Protein AF-A0AAU5LR55-F1 (afdb_monomer_lite)

Foldseek 3Di:
DDDPDPQLLVVLLCVLLVHPPPDDPDQAFADLLLSLLLSLLLVLDDPVCNVVSSVLSNLLRVFDGCPQLVQLVQQCLQAVVLLVLCVVLVLLVLSVLRLPAQRRRFLVSSQRRGCQHPNNVVVVVVSVVSLCVVLCVVPDDDDQAFPLLVLLVVLLVCVCVQSPQVSVVVSVVSVVVVQDDPDDDPPDDSRDDDDPGPDDPPVSNSSSLCSRLSVQLSVQLCVQCVVVVHNRRDRADPPHCCSVVSNVSSNVSSCVSCVVVSNVSSVLVSVSSSCSSHVHHDDRPDPVSDPPDDDD

Structure (mmCIF, N/CA/C/O backbone):
data_AF-A0AAU5LR55-F1
#
_entry.id   AF-A0AAU5LR55-F1
#
loop_
_atom_site.group_PDB
_atom_site.id
_atom_site.type_symbol
_atom_site.label_atom_id
_atom_site.label_alt_id
_atom_site.label_comp_id
_atom_site.label_asym_id
_atom_site.label_entity_id
_atom_site.label_seq_id
_atom_site.pdbx_PDB_ins_code
_atom_site.Cartn_x
_atom_site.Cartn_y
_atom_site.Cartn_z
_atom_site.occupancy
_atom_site.B_iso_or_equiv
_atom_site.auth_seq_id
_atom_site.auth_comp_id
_atom_site.auth_asym_id
_atom_site.auth_atom_id
_atom_site.pdbx_PDB_model_num
ATOM 1 N N . MET A 1 1 ? -3.364 -37.332 15.380 1.00 38.44 1 MET A N 1
ATOM 2 C CA . MET A 1 1 ? -3.988 -35.995 15.277 1.00 38.44 1 MET A CA 1
ATOM 3 C C . MET A 1 1 ? -2.884 -34.959 15.369 1.00 38.44 1 MET A C 1
ATOM 5 O O . MET A 1 1 ? -2.344 -34.755 16.450 1.00 38.44 1 MET A O 1
ATOM 9 N N . GLY A 1 2 ? -2.452 -34.403 14.235 1.00 38.00 2 GLY A N 1
ATOM 10 C CA . GLY A 1 2 ? -1.450 -33.338 14.242 1.00 38.00 2 GLY A CA 1
ATOM 11 C C . GLY A 1 2 ? -2.055 -32.105 14.899 1.00 38.00 2 GLY A C 1
ATOM 12 O O . GLY A 1 2 ? -3.111 -31.652 14.467 1.00 38.00 2 GLY A O 1
ATOM 13 N N . ARG A 1 3 ? -1.431 -31.586 15.962 1.00 42.97 3 ARG A N 1
ATOM 14 C CA . ARG A 1 3 ? -1.747 -30.242 16.456 1.00 42.97 3 ARG A CA 1
ATOM 15 C C . ARG A 1 3 ? -1.574 -29.301 15.266 1.00 42.97 3 ARG A C 1
ATOM 17 O O . ARG A 1 3 ? -0.448 -29.166 14.789 1.00 42.97 3 ARG A O 1
ATOM 24 N N . SER A 1 4 ? -2.661 -28.708 14.773 1.00 53.72 4 SER A N 1
ATOM 25 C CA . SER A 1 4 ? -2.574 -27.556 13.877 1.00 53.72 4 SER A CA 1
ATOM 26 C C . SER A 1 4 ? -1.692 -26.539 14.591 1.00 53.72 4 SER A C 1
ATOM 28 O O . SER A 1 4 ? -2.084 -26.023 15.638 1.00 53.72 4 SER A O 1
ATOM 30 N N . ARG A 1 5 ? -0.452 -26.356 14.126 1.00 72.94 5 ARG A N 1
ATOM 31 C CA . ARG A 1 5 ? 0.434 -25.354 14.716 1.00 72.94 5 ARG A CA 1
ATOM 32 C C . ARG A 1 5 ? -0.217 -24.003 14.441 1.00 72.94 5 ARG A C 1
ATOM 34 O O . ARG A 1 5 ? -0.536 -23.709 13.293 1.00 72.94 5 ARG A O 1
ATOM 41 N N . LEU A 1 6 ? -0.477 -23.241 15.499 1.00 80.69 6 LEU A N 1
ATOM 42 C CA . LEU A 1 6 ? -0.940 -21.863 15.378 1.00 80.69 6 LEU A CA 1
ATOM 43 C C . LEU A 1 6 ? 0.082 -21.071 14.562 1.00 80.69 6 LEU A C 1
ATOM 45 O O . LEU A 1 6 ? 1.283 -21.342 14.633 1.00 80.69 6 LEU A O 1
ATOM 49 N N . HIS A 1 7 ? -0.403 -20.114 13.778 1.00 90.56 7 HIS A N 1
ATOM 50 C CA . HIS A 1 7 ? 0.470 -19.238 13.014 1.00 90.56 7 HIS A CA 1
ATOM 51 C C . HIS A 1 7 ? 1.409 -18.470 13.971 1.00 90.56 7 HIS A C 1
ATOM 53 O O . HIS A 1 7 ? 0.927 -18.012 15.012 1.00 90.56 7 HIS A O 1
ATOM 59 N N . PRO A 1 8 ? 2.709 -18.288 13.651 1.00 93.62 8 PRO A N 1
ATOM 60 C CA . PRO A 1 8 ? 3.671 -17.635 14.545 1.00 93.62 8 PRO A CA 1
ATOM 61 C C . PRO A 1 8 ? 3.200 -16.281 15.086 1.00 93.62 8 PRO A C 1
ATOM 63 O O . PRO A 1 8 ? 3.267 -16.045 16.288 1.00 93.62 8 PRO A O 1
ATOM 66 N N . PHE A 1 9 ? 2.652 -15.422 14.221 1.00 92.88 9 PHE A N 1
ATOM 67 C CA . PHE A 1 9 ? 2.080 -14.140 14.644 1.00 92.88 9 PHE A CA 1
ATOM 68 C C . PHE A 1 9 ? 0.951 -14.309 15.672 1.00 92.88 9 PHE A C 1
ATOM 70 O O . PHE A 1 9 ? 1.009 -13.718 16.745 1.00 92.88 9 PHE A O 1
ATOM 77 N N . SER A 1 10 ? -0.044 -15.154 15.385 1.00 90.12 10 SER A N 1
ATOM 78 C CA . SER A 1 10 ? -1.186 -15.391 16.276 1.00 90.12 10 SER A CA 1
ATOM 79 C C . SER A 1 10 ? -0.766 -15.987 17.615 1.00 90.12 10 SER A C 1
ATOM 81 O O . SER A 1 10 ? -1.379 -15.695 18.640 1.00 90.12 10 SER A O 1
ATOM 83 N N . GLN A 1 11 ? 0.290 -16.805 17.617 1.00 90.62 11 GLN A N 1
ATOM 84 C CA . GLN A 1 11 ? 0.885 -17.309 18.846 1.00 90.62 11 GLN A CA 1
ATOM 85 C C . GLN A 1 11 ? 1.458 -16.161 19.691 1.00 90.62 11 GLN A C 1
ATOM 87 O O . GLN A 1 11 ? 1.056 -16.021 20.843 1.00 90.62 11 GLN A O 1
ATOM 92 N N . VAL A 1 12 ? 2.330 -15.315 19.125 1.00 91.56 12 VAL A N 1
ATOM 93 C CA . VAL A 1 12 ? 2.909 -14.167 19.854 1.00 91.56 12 VAL A CA 1
ATOM 94 C C . VAL A 1 12 ? 1.817 -13.190 20.288 1.00 91.56 12 VAL A C 1
ATOM 96 O O . VAL A 1 12 ? 1.880 -12.642 21.383 1.00 91.56 12 VAL A O 1
ATOM 99 N N . TYR A 1 13 ? 0.778 -13.001 19.473 1.00 89.00 13 TYR A N 1
ATOM 100 C CA . TYR A 1 13 ? -0.342 -12.132 19.817 1.00 89.00 13 TYR A CA 1
ATOM 101 C C . TYR A 1 13 ? -1.129 -12.664 21.025 1.00 89.00 13 TYR A C 1
ATOM 103 O O . TYR A 1 13 ? -1.416 -11.910 21.955 1.00 89.00 13 TYR A O 1
ATOM 111 N N . ALA A 1 14 ? -1.421 -13.966 21.064 1.00 84.19 14 ALA A N 1
ATOM 112 C CA . ALA A 1 14 ? -2.064 -14.596 22.217 1.00 84.19 14 ALA A CA 1
ATOM 113 C C . ALA A 1 14 ? -1.188 -14.524 23.482 1.00 84.19 14 ALA A C 1
ATOM 115 O O . ALA A 1 14 ? -1.684 -14.184 24.557 1.00 84.19 14 ALA A O 1
ATOM 116 N N . GLU A 1 15 ? 0.117 -14.782 23.345 1.00 87.19 15 GLU A N 1
ATOM 117 C CA . GLU A 1 15 ? 1.091 -14.667 24.438 1.00 87.19 15 GLU A CA 1
ATOM 118 C C . GLU A 1 15 ? 1.159 -13.233 24.988 1.00 87.19 15 GLU A C 1
ATOM 120 O O . GLU A 1 15 ? 1.091 -13.036 26.201 1.00 87.19 15 GLU A O 1
ATOM 125 N N . ALA A 1 16 ? 1.215 -12.224 24.113 1.00 87.31 16 ALA A N 1
ATOM 126 C CA . ALA A 1 16 ? 1.258 -10.811 24.490 1.00 87.31 16 ALA A CA 1
ATOM 127 C C . ALA A 1 16 ? -0.025 -10.341 25.194 1.00 87.31 16 ALA A C 1
ATOM 129 O O . ALA A 1 16 ? 0.018 -9.467 26.059 1.00 87.31 16 ALA A O 1
ATOM 130 N N . LEU A 1 17 ? -1.168 -10.945 24.866 1.00 81.31 17 LEU A N 1
ATOM 131 C CA . LEU A 1 17 ? -2.437 -10.718 25.556 1.00 81.31 17 LEU A CA 1
ATOM 132 C C . LEU A 1 17 ? -2.530 -11.425 26.918 1.00 81.31 17 LEU A C 1
ATOM 134 O O . LEU A 1 17 ? -3.517 -11.236 27.629 1.00 81.31 17 LEU A O 1
ATOM 138 N N . ASN A 1 18 ? -1.529 -12.229 27.293 1.00 77.44 18 ASN A N 1
ATOM 139 C CA . ASN A 1 18 ? -1.532 -13.072 28.490 1.00 77.44 18 ASN A CA 1
ATOM 140 C C . ASN A 1 18 ? -2.786 -13.968 28.586 1.00 77.44 18 ASN A C 1
ATOM 142 O O . ASN A 1 18 ? -3.294 -14.246 29.675 1.00 77.44 18 ASN A O 1
ATOM 146 N N . VAL A 1 19 ? -3.303 -14.416 27.437 1.00 67.12 19 VAL A N 1
ATOM 147 C CA . VAL A 1 19 ? -4.431 -15.350 27.345 1.00 67.12 19 VAL A CA 1
ATOM 148 C C . VAL A 1 19 ? -3.949 -16.678 26.775 1.00 67.12 19 VAL A C 1
ATOM 150 O O . VAL A 1 19 ? -3.122 -16.729 25.867 1.00 67.12 19 VAL A O 1
ATOM 153 N N . GLY A 1 20 ? -4.463 -17.786 27.312 1.00 58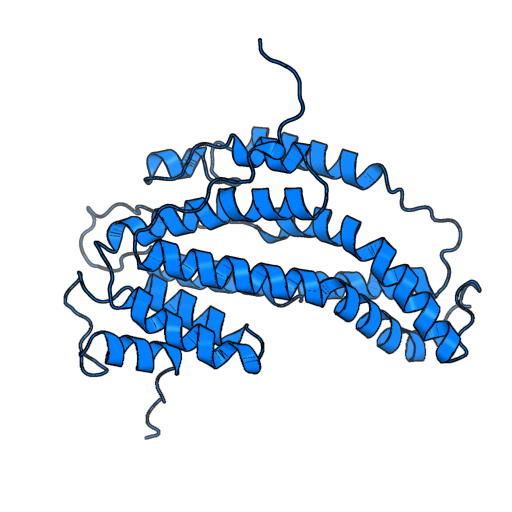.16 20 GLY A N 1
ATOM 154 C CA . GLY A 1 20 ? -4.183 -19.105 26.750 1.00 58.16 20 GLY A CA 1
ATOM 155 C C . GLY A 1 20 ? -4.678 -19.188 25.304 1.00 58.16 20 GLY A C 1
ATOM 156 O O . GLY A 1 20 ? -5.764 -18.698 24.990 1.00 58.16 20 GLY A O 1
ATOM 157 N N . ALA A 1 21 ? -3.899 -19.832 24.432 1.00 49.91 21 ALA A N 1
ATOM 158 C CA . ALA A 1 21 ? -4.289 -20.088 23.051 1.00 49.91 21 ALA A CA 1
ATOM 159 C C . ALA A 1 21 ? -5.601 -20.899 23.015 1.00 49.91 21 ALA A C 1
ATOM 161 O O . ALA A 1 21 ? -5.589 -22.112 23.226 1.00 49.91 21 ALA A O 1
ATOM 162 N N . GLY A 1 22 ? -6.739 -20.225 22.810 1.00 52.56 22 GLY A N 1
ATOM 163 C CA . GLY A 1 22 ? -8.062 -20.860 22.782 1.00 52.56 22 GLY A CA 1
ATOM 164 C C . GLY A 1 22 ? -9.197 -2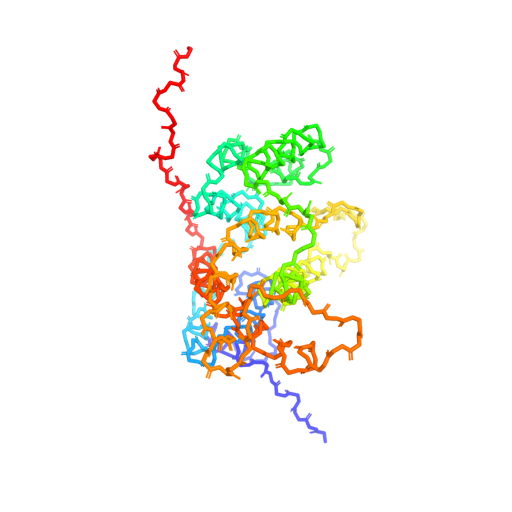0.162 23.541 1.00 52.56 22 GLY A C 1
ATOM 165 O O . GLY A 1 22 ? -10.309 -20.681 23.506 1.00 52.56 22 GLY A O 1
ATOM 166 N N . VAL A 1 23 ? -8.985 -19.014 24.200 1.00 50.81 23 VAL A N 1
ATOM 167 C CA . VAL A 1 23 ? -10.064 -18.267 24.887 1.00 50.81 23 VAL A CA 1
ATOM 168 C C . VAL A 1 23 ? -10.253 -16.894 24.230 1.00 50.81 23 VAL A C 1
ATOM 170 O O . VAL A 1 23 ? -9.523 -15.954 24.519 1.00 50.81 23 VAL A O 1
ATOM 173 N N . TYR A 1 24 ? -11.226 -16.793 23.316 1.00 55.47 24 TYR A N 1
ATOM 174 C CA . TYR A 1 24 ? -11.403 -15.656 22.389 1.00 55.47 24 TYR A CA 1
ATOM 175 C C . TYR A 1 24 ? -12.706 -14.853 22.586 1.00 55.47 24 TYR A C 1
ATOM 177 O O . TYR A 1 24 ? -13.192 -14.239 21.642 1.00 55.47 24 TYR A O 1
ATOM 185 N N . THR A 1 25 ? -13.328 -14.856 23.770 1.00 42.19 25 THR A N 1
ATOM 186 C CA . THR A 1 25 ? -14.729 -14.390 23.903 1.00 42.19 25 THR A CA 1
ATOM 187 C C . THR A 1 25 ? -14.971 -13.217 24.857 1.00 42.19 25 THR A C 1
ATOM 189 O O . THR A 1 25 ? -16.084 -13.065 25.349 1.00 42.19 25 THR A O 1
ATOM 192 N N . ALA A 1 26 ? -13.986 -12.346 25.096 1.00 43.28 26 ALA A N 1
ATOM 193 C CA . ALA A 1 26 ? -14.241 -11.043 25.722 1.00 43.28 26 ALA A CA 1
ATOM 194 C C . ALA A 1 26 ? -13.781 -9.917 24.782 1.00 43.28 26 ALA A C 1
ATOM 196 O O . ALA A 1 26 ? -12.589 -9.740 24.533 1.00 43.28 26 ALA A O 1
ATOM 197 N N . ALA A 1 27 ? -14.759 -9.206 24.224 1.00 45.62 27 ALA A N 1
ATOM 198 C CA . ALA A 1 27 ? -14.693 -8.375 23.021 1.00 45.62 27 ALA A CA 1
ATOM 199 C C . ALA A 1 27 ? -13.814 -7.100 23.083 1.00 45.62 27 ALA A C 1
ATOM 201 O O . ALA A 1 27 ? -13.817 -6.330 22.127 1.00 45.62 27 ALA A O 1
ATOM 202 N N . ASP A 1 28 ? -13.007 -6.897 24.129 1.00 53.00 28 ASP A N 1
ATOM 203 C CA . ASP A 1 28 ? -12.145 -5.710 24.266 1.00 53.00 28 ASP A CA 1
ATOM 204 C C . ASP A 1 28 ? -10.655 -5.983 23.995 1.00 53.00 28 ASP A C 1
ATOM 206 O O . ASP A 1 28 ? -9.912 -5.065 23.648 1.00 53.00 28 ASP A O 1
ATOM 210 N N . HIS A 1 29 ? -10.189 -7.235 24.103 1.00 63.38 29 HIS A N 1
ATOM 211 C CA . HIS A 1 29 ? -8.745 -7.533 24.153 1.00 63.38 29 HIS A CA 1
ATOM 212 C C . HIS A 1 29 ? -8.181 -8.256 22.928 1.00 63.38 29 HIS A C 1
ATOM 214 O O . HIS A 1 29 ? -7.020 -8.041 22.592 1.00 63.38 29 HIS A O 1
ATOM 220 N N . TYR A 1 30 ? -8.989 -8.966 22.141 1.00 77.25 30 TYR A N 1
ATOM 221 C CA . TYR A 1 30 ? -8.543 -9.588 20.887 1.00 77.25 30 TYR A CA 1
ATOM 222 C C . TYR A 1 30 ? -9.189 -8.923 19.665 1.00 77.25 30 TYR A C 1
ATOM 224 O O . TYR A 1 30 ? -10.382 -8.640 19.676 1.00 77.25 30 TYR A O 1
ATOM 232 N N . SER A 1 31 ? -8.392 -8.622 18.631 1.00 80.06 31 SER A N 1
ATOM 233 C CA . SER A 1 31 ? -8.899 -8.103 17.352 1.00 80.06 31 SER A CA 1
ATOM 234 C C . SER A 1 31 ? -8.647 -9.135 16.254 1.00 80.06 31 SER A C 1
ATOM 236 O O . SER A 1 31 ? -7.483 -9.336 15.895 1.00 80.06 31 SER A O 1
ATOM 238 N N . PRO A 1 32 ? -9.692 -9.764 15.686 1.00 79.31 32 PRO A N 1
ATOM 239 C CA . PRO A 1 32 ? -9.510 -10.693 14.575 1.00 79.31 32 PRO A CA 1
ATOM 240 C C . PRO A 1 32 ? -8.952 -9.993 13.327 1.00 79.31 32 PRO A C 1
ATOM 242 O O . PRO A 1 32 ? -8.221 -10.615 12.563 1.00 79.31 32 PRO A O 1
ATOM 245 N N . VAL A 1 33 ? -9.231 -8.693 13.156 1.00 81.56 33 VAL A N 1
ATOM 246 C CA . VAL A 1 33 ? -8.692 -7.870 12.061 1.00 81.56 33 VAL A CA 1
ATOM 247 C C . VAL A 1 33 ? -7.179 -7.695 12.203 1.00 81.56 33 VAL A C 1
ATOM 249 O O . VAL A 1 33 ? -6.448 -7.925 11.244 1.00 81.56 33 VAL A O 1
ATOM 252 N N . LEU A 1 34 ? -6.687 -7.354 13.401 1.00 87.12 34 LEU A N 1
ATOM 253 C CA . LEU A 1 34 ? -5.242 -7.195 13.626 1.00 87.12 34 LEU A CA 1
ATOM 254 C C . LEU A 1 34 ? -4.497 -8.533 13.550 1.00 87.12 34 LEU A C 1
ATOM 256 O O . LEU A 1 34 ? -3.376 -8.571 13.057 1.00 87.12 34 LEU A O 1
ATOM 260 N N . ASP A 1 35 ? -5.105 -9.634 14.002 1.00 86.88 35 ASP A N 1
ATOM 261 C CA . ASP A 1 35 ? -4.497 -10.963 13.868 1.00 86.88 35 ASP A CA 1
ATOM 262 C C . ASP A 1 35 ? -4.413 -11.398 12.400 1.00 86.88 35 ASP A C 1
ATOM 264 O O . ASP A 1 35 ? -3.374 -11.846 11.929 1.00 86.88 35 ASP A O 1
ATOM 268 N N . ALA A 1 36 ? -5.492 -11.231 11.635 1.00 84.94 36 ALA A N 1
ATOM 269 C CA . ALA A 1 36 ? -5.489 -11.452 10.193 1.00 84.94 36 ALA A CA 1
ATOM 270 C C . ALA A 1 36 ? -4.403 -10.651 9.472 1.00 84.94 36 ALA A C 1
ATOM 272 O O . ALA A 1 36 ? -3.585 -11.235 8.762 1.00 84.94 36 ALA A O 1
ATOM 273 N N . TRP A 1 37 ? -4.380 -9.340 9.694 1.00 88.00 37 TRP A N 1
ATOM 274 C CA . TRP A 1 37 ? -3.427 -8.449 9.050 1.00 88.00 37 TRP A CA 1
ATOM 275 C C . TRP A 1 37 ? -1.980 -8.780 9.449 1.00 88.00 37 TRP A C 1
ATOM 277 O O . TRP A 1 37 ? -1.100 -8.845 8.595 1.00 88.00 37 TRP A O 1
ATOM 287 N N . GLY A 1 38 ? -1.729 -9.082 10.724 1.00 90.69 38 GLY A N 1
ATOM 288 C CA . GLY A 1 38 ? -0.396 -9.445 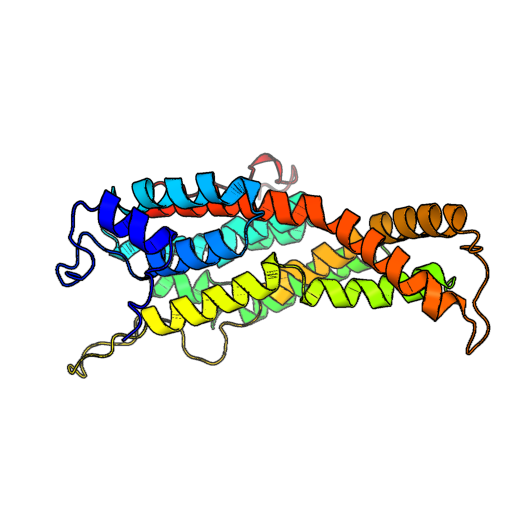11.201 1.00 90.69 38 GLY A CA 1
ATOM 289 C C . GLY A 1 38 ? 0.119 -10.783 10.659 1.00 90.69 38 GLY A C 1
ATOM 290 O O . GLY A 1 38 ? 1.309 -10.903 10.366 1.00 90.69 38 GLY A O 1
ATOM 291 N N . ARG A 1 39 ? -0.760 -11.781 10.476 1.00 91.06 39 ARG A N 1
ATOM 292 C CA . ARG A 1 39 ? -0.408 -13.045 9.801 1.00 91.06 39 ARG A CA 1
ATOM 293 C C . ARG A 1 39 ? 0.003 -12.806 8.351 1.00 91.06 39 ARG A C 1
ATOM 295 O O . ARG A 1 39 ? 1.080 -13.231 7.949 1.00 91.06 39 ARG A O 1
ATOM 302 N N . ASP A 1 40 ? -0.829 -12.078 7.615 1.00 88.25 40 ASP A N 1
ATOM 303 C CA . ASP A 1 40 ? -0.584 -11.742 6.214 1.00 88.25 40 ASP A CA 1
ATOM 304 C C . ASP A 1 40 ? 0.727 -10.946 6.041 1.00 88.25 40 ASP A C 1
ATOM 306 O O . ASP A 1 40 ? 1.553 -11.272 5.190 1.00 88.25 40 ASP A O 1
ATOM 310 N N . LEU A 1 41 ? 0.990 -9.977 6.926 1.00 88.50 41 LEU A N 1
ATOM 311 C CA . LEU A 1 41 ? 2.248 -9.227 6.959 1.00 88.50 41 LEU A CA 1
ATOM 312 C C . LEU A 1 41 ? 3.460 -10.118 7.242 1.00 88.50 41 LEU A C 1
ATOM 314 O O . LEU A 1 41 ? 4.480 -9.990 6.575 1.00 88.50 41 LEU A O 1
ATOM 318 N N . TYR A 1 42 ? 3.362 -11.038 8.201 1.00 91.50 42 TYR A N 1
ATOM 319 C CA . TYR A 1 42 ? 4.447 -11.965 8.524 1.00 91.50 42 TYR A CA 1
ATOM 320 C C . TYR A 1 42 ? 4.821 -12.883 7.349 1.00 91.50 42 TYR A C 1
ATOM 322 O O . TYR A 1 42 ? 6.010 -13.134 7.121 1.00 91.50 42 TYR A O 1
ATOM 330 N N . ASP A 1 43 ? 3.826 -13.387 6.619 1.00 88.94 43 ASP A N 1
ATOM 331 C CA . ASP A 1 43 ? 4.052 -14.295 5.493 1.00 88.94 43 ASP A CA 1
ATOM 332 C C . ASP A 1 43 ? 4.623 -13.570 4.267 1.00 88.94 43 ASP A C 1
ATOM 334 O O . ASP A 1 43 ? 5.434 -14.154 3.542 1.00 88.94 43 ASP A O 1
ATOM 338 N N . ALA A 1 44 ? 4.255 -12.300 4.073 1.00 83.38 44 ALA A N 1
ATOM 339 C CA . ALA A 1 44 ? 4.652 -11.513 2.911 1.00 83.38 44 ALA A CA 1
ATOM 340 C C . ALA A 1 44 ? 6.005 -10.798 3.031 1.00 83.38 44 ALA A C 1
ATOM 342 O O . ALA A 1 44 ? 6.668 -10.581 2.015 1.00 83.38 44 ALA A O 1
ATOM 343 N N . VAL A 1 45 ? 6.424 -10.398 4.238 1.00 84.38 45 VAL A N 1
ATOM 344 C CA . VAL A 1 45 ? 7.714 -9.711 4.402 1.00 84.38 45 VAL A CA 1
ATOM 345 C C . VAL A 1 45 ? 8.892 -10.656 4.173 1.00 84.38 45 VAL A C 1
ATOM 347 O O . VAL A 1 45 ? 8.822 -11.863 4.432 1.00 84.38 45 VAL A O 1
ATOM 350 N N . ASP A 1 46 ? 10.022 -10.079 3.759 1.00 82.38 46 ASP A N 1
ATOM 351 C CA . ASP A 1 46 ? 11.290 -10.796 3.657 1.00 82.38 46 ASP A CA 1
ATOM 352 C C . ASP A 1 46 ? 11.588 -11.583 4.947 1.00 82.38 46 ASP A C 1
ATOM 354 O O . ASP A 1 46 ? 11.357 -11.071 6.050 1.00 82.38 46 ASP A O 1
ATOM 358 N N . PRO A 1 47 ? 12.179 -12.793 4.868 1.00 87.31 47 PRO A N 1
ATOM 359 C CA . PRO A 1 47 ? 12.477 -13.601 6.050 1.00 87.31 47 PRO A CA 1
ATOM 360 C C . PRO A 1 47 ? 13.257 -12.860 7.150 1.00 87.31 47 PRO A C 1
ATOM 362 O O . PRO A 1 47 ? 13.045 -13.130 8.331 1.00 87.31 47 PRO A O 1
ATOM 365 N N . GLY A 1 48 ? 14.117 -11.904 6.777 1.00 85.88 48 GLY A N 1
ATOM 366 C CA . GLY A 1 48 ? 14.865 -11.061 7.717 1.00 85.88 48 GLY A CA 1
ATOM 367 C C . GLY A 1 48 ? 14.007 -10.063 8.510 1.00 85.88 48 GLY A C 1
ATOM 368 O O . GLY A 1 48 ? 14.391 -9.679 9.611 1.00 85.88 48 GLY A O 1
ATOM 369 N N . LEU A 1 49 ? 12.831 -9.683 8.002 1.00 86.00 49 LEU A N 1
ATOM 370 C CA . LEU A 1 49 ? 11.892 -8.764 8.659 1.00 86.00 49 LEU A CA 1
ATOM 371 C C . LEU A 1 49 ? 10.848 -9.483 9.522 1.00 86.00 49 LEU A C 1
ATOM 373 O O . LEU A 1 49 ? 10.175 -8.847 10.332 1.00 86.00 49 LEU A O 1
ATOM 377 N N . ARG A 1 50 ? 10.737 -10.813 9.421 1.00 92.44 50 ARG A N 1
ATOM 378 C CA . ARG A 1 50 ? 9.743 -11.604 10.169 1.00 92.44 50 ARG A CA 1
ATOM 379 C C . ARG A 1 50 ? 9.811 -11.402 11.679 1.00 92.44 50 ARG A C 1
ATOM 381 O O . ARG A 1 50 ? 8.773 -11.354 12.328 1.00 92.44 50 ARG A O 1
ATOM 388 N N . GLY A 1 51 ? 11.008 -11.244 12.248 1.00 94.00 51 GLY A N 1
ATOM 389 C CA . GLY A 1 51 ? 11.164 -10.936 13.675 1.00 94.00 51 GLY A CA 1
ATOM 390 C C . GLY A 1 51 ? 10.516 -9.602 14.060 1.00 94.00 51 GLY A C 1
ATOM 391 O O . GLY A 1 51 ? 9.798 -9.522 15.053 1.00 94.00 51 GLY A O 1
ATOM 392 N N . ALA A 1 52 ? 10.697 -8.571 13.233 1.00 91.69 52 ALA A N 1
ATOM 393 C CA . ALA A 1 52 ? 10.061 -7.273 13.433 1.00 91.69 52 ALA A CA 1
ATOM 394 C C . ALA A 1 52 ? 8.536 -7.348 13.241 1.00 91.69 52 ALA A C 1
ATOM 396 O O . ALA A 1 52 ? 7.803 -6.779 14.047 1.00 91.69 52 ALA A O 1
ATOM 397 N N . ALA A 1 53 ? 8.051 -8.118 12.259 1.00 93.12 53 ALA A N 1
ATOM 398 C CA . ALA A 1 53 ? 6.619 -8.379 12.095 1.00 93.12 53 ALA A CA 1
ATOM 399 C C . ALA A 1 53 ? 6.011 -9.070 13.330 1.00 93.12 53 ALA A C 1
ATOM 401 O O . ALA A 1 53 ? 4.939 -8.682 13.781 1.00 93.12 53 ALA A O 1
ATOM 402 N N . LEU A 1 54 ? 6.712 -10.027 13.952 1.00 95.56 54 LEU A N 1
ATOM 403 C CA . LEU A 1 54 ? 6.259 -10.645 15.206 1.00 95.56 54 LEU A CA 1
ATOM 404 C C . LEU A 1 54 ? 6.189 -9.644 16.366 1.00 95.56 54 LEU A C 1
ATOM 406 O O . LEU A 1 54 ? 5.262 -9.714 17.168 1.00 95.56 54 LEU A O 1
ATOM 410 N N . HIS A 1 55 ? 7.115 -8.685 16.456 1.00 93.56 55 HIS A N 1
ATOM 411 C CA . HIS A 1 55 ? 7.068 -7.656 17.502 1.00 93.56 55 HIS A CA 1
ATOM 412 C C . HIS A 1 55 ? 5.820 -6.761 17.420 1.00 93.56 55 HIS A C 1
ATOM 414 O O . HIS A 1 55 ? 5.402 -6.221 18.449 1.00 93.56 55 HIS A O 1
ATOM 420 N N . LEU A 1 56 ? 5.183 -6.645 16.248 1.00 93.44 56 LEU A N 1
ATOM 421 C CA . LEU A 1 56 ? 3.926 -5.906 16.085 1.00 93.44 56 LEU A CA 1
ATOM 422 C C . LEU A 1 56 ? 2.757 -6.540 16.854 1.00 93.44 56 LEU A C 1
ATOM 424 O O . LEU A 1 56 ? 1.823 -5.834 17.237 1.00 93.44 56 LEU A O 1
ATOM 428 N N . ALA A 1 57 ? 2.828 -7.834 17.169 1.00 91.75 57 ALA A N 1
ATOM 429 C CA . ALA A 1 57 ? 1.831 -8.511 17.991 1.00 91.75 57 ALA A CA 1
ATOM 430 C C . ALA A 1 57 ? 1.687 -7.879 19.390 1.00 91.75 57 ALA A C 1
ATOM 432 O O . ALA A 1 57 ? 0.584 -7.831 19.933 1.00 91.75 57 ALA A O 1
ATOM 433 N N . ASN A 1 58 ? 2.765 -7.303 19.942 1.00 89.94 58 ASN A N 1
ATOM 434 C CA . ASN A 1 58 ? 2.705 -6.557 21.203 1.00 89.94 58 ASN A CA 1
ATOM 435 C C . ASN A 1 58 ? 1.862 -5.286 21.066 1.00 89.94 58 ASN A C 1
ATOM 437 O O . ASN A 1 58 ? 1.015 -5.013 21.910 1.00 89.94 58 ASN A O 1
ATOM 441 N N . ALA A 1 59 ? 2.052 -4.519 19.988 1.00 88.06 59 ALA A N 1
ATOM 442 C CA . ALA A 1 59 ? 1.245 -3.329 19.730 1.00 88.06 59 ALA A CA 1
ATOM 443 C C . ALA A 1 59 ? -0.239 -3.695 19.558 1.00 88.06 59 ALA A C 1
ATOM 445 O O . ALA A 1 59 ? -1.104 -3.021 20.112 1.00 88.06 59 ALA A O 1
ATOM 446 N N . ALA A 1 60 ? -0.530 -4.806 18.869 1.00 87.69 60 ALA A N 1
ATOM 447 C CA . ALA A 1 60 ? -1.887 -5.337 18.723 1.00 87.69 60 ALA A CA 1
ATOM 448 C C . ALA A 1 60 ? -2.507 -5.817 20.050 1.00 87.69 60 ALA A C 1
ATOM 450 O O . ALA A 1 60 ? -3.740 -5.803 20.199 1.00 87.69 60 ALA A O 1
ATOM 451 N N . ALA A 1 61 ? -1.674 -6.254 21.002 1.00 84.62 61 ALA A N 1
ATOM 452 C CA . ALA A 1 61 ? -2.074 -6.692 22.340 1.00 84.62 61 ALA A CA 1
ATOM 453 C C . ALA A 1 61 ? -2.339 -5.536 23.301 1.00 84.62 61 ALA A C 1
ATOM 455 O O . ALA A 1 61 ? -3.315 -5.576 24.045 1.00 84.62 61 ALA A O 1
ATOM 456 N N . CYS A 1 62 ? -1.548 -4.469 23.227 1.00 79.56 62 CYS A N 1
ATOM 457 C CA . CYS A 1 62 ? -1.686 -3.285 24.077 1.00 79.56 62 CYS A CA 1
ATOM 458 C C . CYS A 1 62 ? -2.918 -2.400 23.756 1.00 79.56 62 CYS A C 1
ATOM 460 O O . CYS A 1 62 ? -2.995 -1.267 24.230 1.00 79.56 62 CYS A O 1
ATOM 462 N N . GLY A 1 63 ? -3.858 -2.871 22.930 1.00 63.09 63 GLY A N 1
ATOM 463 C CA . GLY A 1 63 ? -4.847 -2.043 22.234 1.00 63.09 63 GLY A CA 1
ATOM 464 C C . GLY A 1 63 ? -5.915 -1.349 23.099 1.00 63.09 63 GLY A C 1
ATOM 465 O O . GLY A 1 63 ? -6.467 -1.917 24.040 1.00 63.09 63 GLY A O 1
ATOM 466 N N . ARG A 1 64 ? -6.235 -0.114 22.684 1.00 59.12 64 ARG A N 1
ATOM 467 C CA . ARG A 1 64 ? -7.428 0.714 22.992 1.00 59.12 64 ARG A CA 1
ATOM 468 C C . ARG A 1 64 ? -8.677 0.186 22.229 1.00 59.12 64 ARG A C 1
ATOM 470 O O . ARG A 1 64 ? -8.536 -0.826 21.543 1.00 59.12 64 ARG A O 1
ATOM 477 N N . PRO A 1 65 ? -9.898 0.776 22.323 1.00 62.19 65 PRO A N 1
ATOM 478 C CA . PRO A 1 65 ? -11.112 0.149 21.774 1.00 62.19 65 PRO A CA 1
ATOM 479 C C . PRO A 1 65 ? -10.988 -0.208 20.285 1.00 62.19 65 PRO A C 1
ATOM 481 O O . PRO A 1 65 ? -10.904 0.656 19.416 1.00 62.19 65 PRO A O 1
ATOM 484 N N . LYS A 1 66 ? -11.025 -1.513 19.996 1.00 69.25 66 LYS A N 1
ATOM 485 C CA . LYS A 1 66 ? -10.792 -2.107 18.665 1.00 69.25 66 LYS A CA 1
ATOM 486 C C . LYS A 1 66 ? -11.879 -1.793 17.638 1.00 69.25 66 LYS A C 1
ATOM 488 O O . LYS A 1 66 ? -11.718 -2.118 16.468 1.00 69.25 66 LYS A O 1
ATOM 493 N N . ARG A 1 67 ? -12.967 -1.154 18.068 1.00 67.81 67 ARG A N 1
ATOM 494 C CA . ARG A 1 67 ? -14.096 -0.752 17.222 1.00 67.81 67 ARG A CA 1
ATOM 495 C C . ARG A 1 67 ? -13.692 0.231 16.110 1.00 67.81 67 ARG A C 1
ATOM 497 O O . ARG A 1 67 ? -14.276 0.182 15.038 1.00 67.81 67 ARG A O 1
ATOM 504 N N . ASP A 1 68 ? -12.657 1.049 16.331 1.00 72.31 68 ASP A N 1
ATOM 505 C CA . ASP A 1 68 ? -12.202 2.059 15.359 1.00 72.31 68 ASP A CA 1
ATOM 506 C C . ASP A 1 68 ? -11.172 1.490 14.358 1.00 72.31 68 ASP A C 1
ATOM 508 O O . ASP A 1 68 ? -10.806 2.156 13.390 1.00 72.31 68 ASP A O 1
ATOM 512 N N . VAL A 1 69 ? -10.673 0.263 14.583 1.00 80.94 69 VAL A N 1
ATOM 513 C CA . VAL A 1 69 ? -9.604 -0.352 13.768 1.00 80.94 69 VAL A CA 1
ATOM 514 C C . VAL A 1 69 ? -10.027 -0.472 12.310 1.00 80.94 69 VAL A C 1
ATOM 516 O O . VAL A 1 69 ? -9.212 -0.233 11.426 1.00 80.94 69 VAL A O 1
ATOM 519 N N . PHE A 1 70 ? -11.294 -0.809 12.062 1.00 79.69 70 PHE A N 1
ATOM 520 C CA . PHE A 1 70 ? -11.814 -0.979 10.710 1.00 79.69 70 PHE A CA 1
ATOM 521 C C . PHE A 1 70 ? -11.761 0.329 9.911 1.00 79.69 70 PHE A C 1
ATOM 523 O O . PHE A 1 70 ? -11.186 0.358 8.828 1.00 79.69 70 PHE A O 1
ATOM 530 N N . PHE A 1 71 ? -12.288 1.425 10.467 1.00 79.62 71 PHE A N 1
ATOM 531 C CA . PHE A 1 71 ? -12.322 2.715 9.774 1.00 79.62 71 PHE A CA 1
ATOM 532 C C . PHE A 1 71 ? -10.930 3.313 9.588 1.00 79.62 71 PHE A C 1
ATOM 534 O O . PHE A 1 71 ? -10.642 3.842 8.524 1.00 79.62 71 PHE A O 1
ATOM 541 N N . ARG A 1 72 ? -10.021 3.154 10.558 1.00 86.06 72 ARG A N 1
ATOM 542 C CA . ARG A 1 72 ? -8.630 3.615 10.401 1.00 86.06 72 ARG A CA 1
ATOM 543 C C . ARG A 1 72 ? -7.852 2.816 9.363 1.00 86.06 72 ARG A C 1
ATOM 545 O O . ARG A 1 72 ? -7.032 3.379 8.648 1.00 86.06 72 ARG A O 1
ATOM 552 N N . LEU A 1 73 ? -8.092 1.509 9.291 1.00 85.75 73 LEU A N 1
ATOM 553 C CA . LEU A 1 73 ? -7.523 0.668 8.243 1.00 85.75 73 LEU A CA 1
ATOM 554 C C . LEU A 1 73 ? -8.068 1.073 6.872 1.00 85.75 73 LEU A C 1
ATOM 556 O O . LEU A 1 73 ? -7.293 1.196 5.929 1.00 85.75 73 LEU A O 1
ATOM 560 N N . ALA A 1 74 ? -9.368 1.360 6.781 1.00 81.75 74 ALA A N 1
ATOM 561 C CA . ALA A 1 74 ? -9.955 1.910 5.570 1.00 81.75 74 ALA A CA 1
ATOM 562 C C . ALA A 1 74 ? -9.335 3.276 5.208 1.00 81.75 74 ALA A C 1
ATOM 564 O O . ALA A 1 74 ? -8.844 3.456 4.105 1.00 81.75 74 ALA A O 1
ATOM 565 N N . ASP A 1 75 ? -9.250 4.231 6.130 1.00 86.38 75 ASP A N 1
ATOM 566 C CA . ASP A 1 75 ? -8.642 5.537 5.844 1.00 86.38 75 ASP A CA 1
ATOM 567 C C . ASP A 1 75 ? -7.181 5.418 5.370 1.00 86.38 75 ASP A C 1
ATOM 569 O O . ASP A 1 75 ? -6.752 6.101 4.438 1.00 86.38 75 ASP A O 1
ATOM 573 N N . TRP A 1 76 ? -6.414 4.494 5.955 1.00 88.12 76 TRP A N 1
ATOM 574 C CA . TRP A 1 76 ? -5.056 4.228 5.497 1.00 88.12 76 TRP A CA 1
ATOM 575 C C . TRP A 1 76 ? -5.012 3.689 4.063 1.00 88.12 76 TRP A C 1
ATOM 577 O O . TRP A 1 76 ? -4.283 4.238 3.240 1.00 88.12 76 TRP A O 1
ATOM 587 N N . LEU A 1 77 ? -5.797 2.649 3.764 1.00 82.56 77 LEU A N 1
ATOM 588 C CA . LEU A 1 77 ? -5.827 2.005 2.447 1.00 82.56 77 LEU A CA 1
ATOM 589 C C . LEU A 1 77 ? -6.412 2.908 1.356 1.00 82.56 77 LEU A C 1
ATOM 591 O O . LEU A 1 77 ? -5.931 2.899 0.233 1.00 82.56 77 LEU A O 1
ATOM 595 N N . GLY A 1 78 ? -7.458 3.670 1.673 1.00 80.50 78 GLY A N 1
ATOM 596 C CA . GLY A 1 78 ? -8.191 4.471 0.695 1.00 80.50 78 GLY A CA 1
ATOM 597 C C . GLY A 1 78 ? -7.603 5.861 0.465 1.00 80.50 78 GLY A C 1
ATOM 598 O O . GLY A 1 78 ? -7.930 6.503 -0.527 1.00 80.50 78 GLY A O 1
ATOM 599 N N . ARG A 1 79 ? -6.757 6.355 1.373 1.00 86.38 79 ARG A N 1
ATOM 600 C CA . ARG A 1 79 ? -6.279 7.740 1.317 1.00 86.38 79 ARG A CA 1
ATOM 601 C C . ARG A 1 79 ? -4.795 7.852 1.601 1.00 86.38 79 ARG A C 1
ATOM 603 O O . ARG A 1 79 ? -4.041 8.282 0.740 1.00 86.38 79 ARG A O 1
ATOM 610 N N . VAL A 1 80 ? -4.352 7.477 2.798 1.00 89.12 80 VAL A N 1
ATOM 611 C CA . VAL A 1 80 ? -2.977 7.775 3.236 1.00 89.12 80 VAL A CA 1
ATOM 612 C C . VAL A 1 80 ? -1.936 7.051 2.380 1.00 89.12 80 VAL A C 1
ATOM 614 O O . VAL A 1 80 ? -0.967 7.672 1.948 1.00 89.12 80 VAL A O 1
ATOM 617 N N . GLU A 1 81 ? -2.120 5.755 2.136 1.00 86.69 81 GLU A N 1
ATOM 618 C CA . GLU A 1 81 ? -1.169 4.948 1.371 1.00 86.69 81 GLU A CA 1
ATOM 619 C C . GLU A 1 81 ? -1.096 5.372 -0.104 1.00 86.69 81 GLU A C 1
ATOM 621 O O . GLU A 1 81 ? 0.018 5.697 -0.531 1.00 86.69 81 GLU A O 1
ATOM 626 N N . PRO A 1 82 ? -2.222 5.524 -0.834 1.00 85.69 82 PRO A N 1
ATOM 627 C CA . PRO A 1 82 ? -2.186 6.005 -2.209 1.00 85.69 82 PRO A CA 1
ATOM 628 C C . PRO A 1 82 ? -1.541 7.387 -2.332 1.00 85.69 82 PRO A C 1
ATOM 630 O O . PRO A 1 82 ? -0.703 7.590 -3.203 1.00 85.69 82 PRO A O 1
ATOM 633 N N . VAL A 1 83 ? -1.833 8.337 -1.432 1.00 89.06 83 VAL A N 1
ATOM 634 C CA . VAL A 1 83 ? -1.196 9.667 -1.493 1.00 89.06 83 VAL A CA 1
ATOM 635 C C . VAL A 1 83 ? 0.322 9.557 -1.410 1.00 89.06 83 VAL A C 1
ATOM 637 O O . VAL A 1 83 ? 1.028 10.202 -2.187 1.00 89.06 83 VAL A O 1
ATOM 640 N N . VAL A 1 84 ? 0.842 8.755 -0.477 1.00 87.50 84 VAL A N 1
ATOM 641 C CA . VAL A 1 84 ? 2.290 8.545 -0.356 1.00 87.50 84 VAL A CA 1
ATOM 642 C C . VAL A 1 84 ? 2.837 7.859 -1.609 1.00 87.50 84 VAL A C 1
ATOM 644 O O . VAL A 1 84 ? 3.883 8.272 -2.101 1.00 87.50 84 VAL A O 1
ATOM 647 N N . TRP A 1 85 ? 2.118 6.883 -2.166 1.00 85.94 85 TRP A N 1
ATOM 648 C CA . TRP A 1 85 ? 2.507 6.188 -3.394 1.00 85.94 85 TRP A CA 1
ATOM 649 C C . TRP A 1 85 ? 2.622 7.119 -4.603 1.00 85.94 85 TRP A C 1
ATOM 651 O O . TRP A 1 85 ? 3.684 7.200 -5.224 1.00 85.94 85 TRP A O 1
ATOM 661 N N . TYR A 1 86 ? 1.564 7.872 -4.906 1.00 87.69 86 TYR A N 1
ATOM 662 C CA . TYR A 1 86 ? 1.546 8.841 -6.003 1.00 87.69 86 TYR A CA 1
ATOM 663 C C . TYR A 1 86 ? 2.614 9.931 -5.805 1.00 87.69 86 TYR A C 1
ATOM 665 O O . TYR A 1 86 ? 3.267 10.355 -6.755 1.00 87.69 86 TYR A O 1
ATOM 673 N N . SER A 1 87 ? 2.876 10.328 -4.556 1.00 86.31 87 SER A N 1
ATOM 674 C CA . SER A 1 87 ? 3.943 11.283 -4.231 1.00 86.31 87 SER A CA 1
ATOM 675 C C . SER A 1 87 ? 5.343 10.736 -4.514 1.00 86.31 87 SER A C 1
ATOM 677 O O . SER A 1 87 ? 6.174 11.436 -5.088 1.00 86.31 87 SER A O 1
ATOM 679 N N . GLU A 1 88 ? 5.623 9.495 -4.107 1.00 82.00 88 GLU A N 1
ATOM 680 C CA . GLU A 1 88 ? 6.919 8.836 -4.321 1.00 82.00 88 GLU A CA 1
ATOM 681 C C . GLU A 1 88 ? 7.182 8.523 -5.802 1.00 82.00 88 GLU A C 1
ATOM 683 O O . GLU A 1 88 ? 8.338 8.496 -6.223 1.00 82.00 88 GLU A O 1
ATOM 688 N N . THR A 1 89 ? 6.123 8.316 -6.586 1.00 81.00 89 THR A N 1
ATOM 689 C CA . THR A 1 89 ? 6.184 8.011 -8.027 1.00 81.00 89 THR A CA 1
ATOM 690 C C . THR A 1 89 ? 6.117 9.255 -8.922 1.00 81.00 89 THR A C 1
ATOM 692 O O . THR A 1 89 ? 6.281 9.146 -10.132 1.00 81.00 89 THR A O 1
ATOM 695 N N . GLY A 1 90 ? 5.952 10.454 -8.348 1.00 82.69 90 GLY A N 1
ATOM 696 C CA . GLY A 1 90 ? 6.008 11.731 -9.073 1.00 82.69 90 GLY A CA 1
ATOM 697 C C . GLY A 1 90 ? 4.672 12.241 -9.625 1.00 82.69 90 GLY A C 1
ATOM 698 O O . GLY A 1 90 ? 4.628 13.333 -10.186 1.00 82.69 90 GLY A O 1
ATOM 699 N N . PHE A 1 91 ? 3.580 11.519 -9.396 1.00 87.38 91 PHE A N 1
ATOM 700 C CA . PHE A 1 91 ? 2.215 11.865 -9.799 1.00 87.38 91 PHE A CA 1
ATOM 701 C C . PHE A 1 91 ? 1.567 12.793 -8.763 1.00 87.38 91 PHE A C 1
ATOM 703 O O . PHE A 1 91 ? 0.623 12.447 -8.046 1.00 87.38 91 PHE A O 1
ATOM 710 N N . LEU A 1 92 ? 2.134 13.991 -8.619 1.00 86.81 92 LEU A N 1
ATOM 711 C CA . LEU A 1 92 ? 1.782 14.902 -7.530 1.00 86.81 92 LEU A CA 1
ATOM 712 C C . LEU A 1 92 ? 0.315 15.339 -7.584 1.00 86.81 92 LEU A C 1
ATOM 714 O O . LEU A 1 92 ? -0.317 15.439 -6.537 1.00 86.81 92 LEU A O 1
ATOM 718 N N . GLN A 1 93 ? -0.249 15.571 -8.772 1.00 87.19 93 GLN A N 1
ATOM 719 C CA . GLN A 1 93 ? -1.646 15.989 -8.910 1.00 87.19 93 GLN A CA 1
ATOM 720 C C . GLN A 1 93 ? -2.621 14.896 -8.449 1.00 87.19 93 GLN A C 1
ATOM 722 O O . GLN A 1 93 ? -3.540 15.182 -7.681 1.00 87.19 93 GLN A O 1
ATOM 727 N N . ALA A 1 94 ? -2.376 13.638 -8.819 1.00 89.31 94 ALA A N 1
ATOM 728 C CA . ALA A 1 94 ? -3.136 12.496 -8.312 1.00 89.31 94 ALA A CA 1
ATOM 729 C C . ALA A 1 94 ? -3.015 12.363 -6.780 1.00 89.31 94 ALA A C 1
ATOM 731 O O . ALA A 1 94 ? -4.016 12.169 -6.082 1.00 89.31 94 ALA A O 1
ATOM 732 N N . ALA A 1 95 ? -1.810 12.570 -6.229 1.00 90.31 95 ALA A N 1
ATOM 733 C CA . ALA A 1 95 ? -1.596 12.592 -4.781 1.00 90.31 95 ALA A CA 1
ATOM 734 C C . ALA A 1 95 ? -2.436 13.681 -4.085 1.00 90.31 95 ALA A C 1
ATOM 736 O O . ALA A 1 95 ? -2.955 13.457 -2.991 1.00 90.31 95 ALA A O 1
ATOM 737 N N . TRP A 1 96 ? -2.618 14.843 -4.718 1.00 88.06 96 TRP A N 1
ATOM 738 C CA . TRP A 1 96 ? -3.478 15.917 -4.210 1.00 88.06 96 TRP A CA 1
ATOM 739 C C . TRP A 1 96 ? -4.947 15.548 -4.191 1.00 88.06 96 TRP A C 1
ATOM 741 O O . TRP A 1 96 ? -5.601 15.688 -3.158 1.00 88.06 96 TRP A O 1
ATOM 751 N N . MET A 1 97 ? -5.438 15.013 -5.305 1.00 90.50 97 MET A N 1
ATOM 752 C CA . MET A 1 97 ? -6.828 14.585 -5.422 1.00 90.50 97 MET A CA 1
ATOM 753 C C . MET A 1 97 ? -7.203 13.555 -4.359 1.00 90.50 97 MET A C 1
ATOM 755 O O . MET A 1 97 ? -8.304 13.618 -3.818 1.00 90.50 97 MET A O 1
ATOM 759 N N . LEU A 1 98 ? -6.293 12.629 -4.042 1.00 88.31 98 LEU A N 1
ATOM 760 C CA . LEU A 1 98 ? -6.476 11.647 -2.975 1.00 88.31 98 LEU A CA 1
ATOM 761 C C . LEU A 1 98 ? -6.356 12.267 -1.585 1.00 88.31 98 LEU A C 1
ATOM 763 O O . LEU A 1 98 ? -7.140 11.938 -0.702 1.00 88.31 98 LEU A O 1
ATOM 767 N N . ARG A 1 99 ? -5.406 13.179 -1.366 1.00 88.50 99 ARG A N 1
ATOM 768 C CA . ARG A 1 99 ? -5.217 13.821 -0.061 1.00 88.50 99 ARG A CA 1
ATOM 769 C C . ARG A 1 99 ? -6.454 14.597 0.373 1.00 88.50 99 ARG A C 1
ATOM 771 O O . ARG A 1 99 ? -6.799 14.544 1.553 1.00 88.50 99 ARG A O 1
ATOM 778 N N . ASP A 1 100 ? -7.079 15.295 -0.569 1.00 88.12 100 ASP A N 1
ATOM 779 C CA . ASP A 1 100 ? -8.248 16.143 -0.331 1.00 88.12 100 ASP A CA 1
ATOM 780 C C . ASP A 1 100 ? -9.549 15.331 -0.198 1.00 88.12 100 ASP A C 1
ATOM 782 O O . ASP A 1 100 ? -10.625 15.893 0.024 1.00 88.12 100 ASP A O 1
ATOM 786 N N . ARG A 1 101 ? -9.465 13.994 -0.275 1.00 86.06 101 ARG A N 1
ATOM 787 C CA . ARG A 1 101 ? -10.595 13.116 0.029 1.00 86.06 101 ARG A CA 1
ATOM 788 C C . ARG A 1 101 ? -10.993 13.229 1.501 1.00 86.06 101 ARG A C 1
ATOM 790 O O . ARG A 1 101 ? -10.124 13.355 2.369 1.00 86.06 101 ARG A O 1
ATOM 797 N N . PRO A 1 102 ? -12.298 13.125 1.808 1.00 87.62 102 PRO A N 1
ATOM 798 C CA . PRO A 1 102 ? -12.770 13.078 3.185 1.00 87.62 102 PRO A CA 1
ATOM 799 C C . PRO A 1 102 ? -12.105 11.951 3.984 1.00 87.62 102 PRO A C 1
ATOM 801 O O . PRO A 1 102 ? -12.039 10.813 3.517 1.00 87.62 102 PRO A O 1
ATOM 804 N N . THR A 1 103 ? -11.660 12.259 5.204 1.00 88.75 103 THR A N 1
ATOM 805 C CA . THR A 1 103 ? -11.178 11.256 6.165 1.00 88.75 103 THR A CA 1
ATOM 806 C C . THR A 1 103 ? -12.285 10.255 6.485 1.00 88.75 103 THR A C 1
ATOM 808 O O . THR A 1 103 ? -13.431 10.643 6.722 1.00 88.75 103 THR A O 1
ATOM 811 N N . ILE A 1 104 ? -11.936 8.969 6.529 1.00 85.38 104 ILE A N 1
ATOM 812 C CA . ILE A 1 104 ? -12.870 7.902 6.897 1.00 85.38 104 ILE A CA 1
ATOM 813 C C . ILE A 1 104 ? -12.821 7.685 8.413 1.00 85.38 104 ILE A C 1
ATOM 815 O O . ILE A 1 104 ? -11.847 7.164 8.955 1.00 85.38 104 ILE A O 1
ATOM 819 N N . GLU A 1 105 ? -13.893 8.059 9.103 1.00 84.44 105 GLU A N 1
ATOM 820 C CA . GLU A 1 105 ? -14.008 7.951 10.565 1.00 84.44 105 GLU A CA 1
ATOM 821 C C . GLU A 1 105 ? -15.129 6.994 10.998 1.00 84.44 105 GLU A C 1
ATOM 823 O O . GLU A 1 105 ? -15.105 6.454 12.105 1.00 84.44 105 GLU A O 1
ATOM 828 N N . ASP A 1 106 ? -16.097 6.759 10.115 1.00 78.00 106 ASP A N 1
ATOM 829 C CA . ASP A 1 106 ? -17.304 5.978 10.355 1.00 78.00 106 ASP A CA 1
ATOM 830 C C . ASP A 1 106 ? -17.899 5.427 9.043 1.00 78.00 106 ASP A C 1
ATOM 832 O O . ASP A 1 106 ? -17.347 5.582 7.952 1.00 78.00 106 ASP A O 1
ATOM 836 N N . ALA A 1 107 ? -19.053 4.765 9.138 1.00 75.50 107 ALA A N 1
ATOM 837 C CA . ALA A 1 107 ? -19.720 4.165 7.985 1.00 75.50 107 ALA A CA 1
ATOM 838 C C . ALA A 1 107 ? -20.252 5.195 6.972 1.00 75.50 107 ALA A C 1
ATOM 840 O O . ALA A 1 107 ? -20.331 4.893 5.783 1.00 75.50 107 ALA A O 1
ATOM 841 N N . ALA A 1 108 ? -20.627 6.398 7.420 1.00 77.81 108 ALA A N 1
ATOM 842 C CA . ALA A 1 108 ? -21.166 7.431 6.538 1.00 77.81 108 ALA A CA 1
ATOM 843 C C . ALA A 1 108 ? -20.044 8.087 5.723 1.00 77.81 108 ALA A C 1
ATOM 845 O O . ALA A 1 108 ? -20.130 8.177 4.498 1.00 77.81 108 ALA A O 1
ATOM 846 N N . SER A 1 109 ? -18.962 8.479 6.397 1.00 82.75 109 SER A N 1
ATOM 847 C CA . SER A 1 109 ? -17.744 9.003 5.774 1.00 82.75 109 SER A CA 1
ATOM 848 C C . SER A 1 109 ? -17.069 7.974 4.868 1.00 82.75 109 SER A C 1
ATOM 850 O O . SER A 1 109 ? -16.545 8.363 3.830 1.00 82.75 109 SER A O 1
ATOM 852 N N . PHE A 1 110 ? -17.161 6.672 5.164 1.00 78.31 110 PHE A N 1
ATOM 853 C CA . PHE A 1 110 ? -16.659 5.612 4.283 1.00 78.31 110 PHE A CA 1
ATOM 854 C C . PHE A 1 110 ? -17.242 5.688 2.859 1.00 78.31 110 PHE A C 1
ATOM 856 O O . PHE A 1 110 ? -16.486 5.636 1.895 1.00 78.31 110 PHE A O 1
ATOM 863 N N . LEU A 1 111 ? -18.560 5.875 2.699 1.00 75.25 111 LEU A N 1
ATOM 864 C CA . LEU A 1 111 ? -19.207 5.905 1.374 1.00 75.25 111 LEU A CA 1
ATOM 865 C C . LEU A 1 111 ? -18.719 7.054 0.478 1.00 75.25 111 LEU A C 1
ATOM 867 O O . LEU A 1 111 ? -18.753 6.936 -0.748 1.00 75.25 111 LEU A O 1
ATOM 871 N N . HIS A 1 112 ? -18.294 8.157 1.095 1.00 77.00 112 HIS A N 1
ATOM 872 C CA . HIS A 1 112 ? -17.819 9.351 0.402 1.00 77.00 112 HIS A CA 1
ATOM 873 C C . HIS A 1 112 ? -16.298 9.413 0.288 1.00 77.00 112 HIS A C 1
ATOM 875 O O . HIS A 1 112 ? -15.804 9.907 -0.716 1.00 77.00 11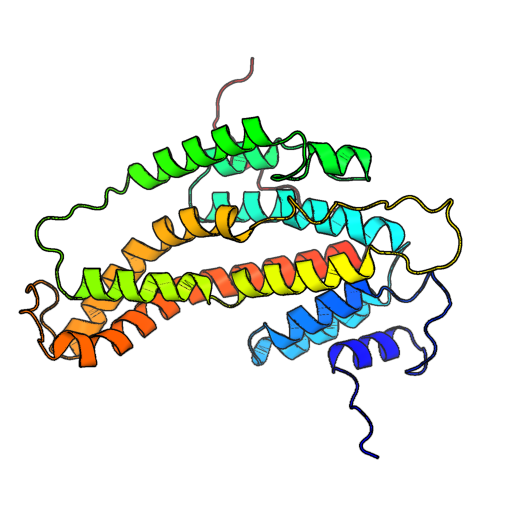2 HIS A O 1
ATOM 881 N N . GLY A 1 113 ? -15.563 8.965 1.306 1.00 78.62 113 GLY A N 1
ATOM 882 C CA . GLY A 1 113 ? -14.104 9.045 1.380 1.00 78.62 113 GLY A CA 1
ATOM 883 C C . GLY A 1 113 ? -13.386 7.886 0.694 1.00 78.62 113 GLY A C 1
ATOM 884 O O . GLY A 1 113 ? -12.258 8.056 0.238 1.00 78.62 113 GLY A O 1
ATOM 885 N N . TRP A 1 114 ? -14.027 6.719 0.572 1.00 79.94 114 TRP A N 1
ATOM 886 C CA . TRP A 1 114 ? -13.413 5.553 -0.062 1.00 79.94 114 TRP A CA 1
ATOM 887 C C . TRP A 1 114 ? -13.303 5.741 -1.587 1.00 79.94 114 TRP A C 1
ATOM 889 O O . TRP A 1 114 ? -14.333 6.001 -2.209 1.00 79.94 114 TRP A O 1
ATOM 899 N N . PRO A 1 115 ? -12.112 5.614 -2.218 1.00 75.38 115 PRO A N 1
ATOM 900 C CA . PRO A 1 115 ? -11.881 5.854 -3.655 1.00 75.38 115 PRO A CA 1
ATOM 901 C C . PRO A 1 115 ? -12.886 5.207 -4.604 1.00 75.38 115 PRO A C 1
ATOM 903 O O . PRO A 1 115 ? -13.297 5.832 -5.573 1.00 75.38 115 PRO A O 1
ATOM 906 N N . THR A 1 116 ? -13.317 3.990 -4.288 1.00 71.06 116 THR A N 1
ATOM 907 C CA . THR A 1 116 ? -14.287 3.218 -5.076 1.00 71.06 116 THR A CA 1
ATOM 908 C C . THR A 1 116 ? -15.664 3.149 -4.411 1.00 71.06 116 THR A C 1
ATOM 910 O O . THR A 1 116 ? -16.490 2.300 -4.720 1.00 71.06 116 THR A O 1
ATOM 913 N N . GLY A 1 117 ? -15.935 4.039 -3.453 1.00 70.06 117 GLY A N 1
ATOM 914 C CA . GLY A 1 117 ? -17.232 4.132 -2.792 1.00 70.06 117 GLY A CA 1
ATOM 915 C C . GLY A 1 117 ? -18.329 4.569 -3.765 1.00 70.06 117 GLY A C 1
ATOM 916 O O . GLY A 1 117 ? -18.055 5.243 -4.756 1.00 70.06 117 GLY A O 1
ATOM 917 N N . ALA A 1 118 ? -19.585 4.255 -3.439 1.00 71.06 118 ALA A N 1
ATOM 918 C CA . ALA A 1 118 ? -20.752 4.492 -4.299 1.00 71.06 118 ALA A CA 1
ATOM 919 C C . ALA A 1 118 ? -20.902 5.939 -4.819 1.00 71.06 118 ALA A C 1
ATOM 921 O O . ALA A 1 118 ? -21.540 6.160 -5.844 1.00 71.06 118 ALA A O 1
ATOM 922 N N . TYR A 1 119 ? -20.327 6.925 -4.122 1.00 78.19 119 TYR A N 1
ATOM 923 C CA . TYR A 1 119 ? -20.382 8.343 -4.494 1.00 78.19 119 TYR A CA 1
ATOM 924 C C . TYR A 1 119 ? -19.089 8.877 -5.123 1.00 78.19 119 TYR A C 1
ATOM 926 O O . TYR A 1 119 ? -18.911 10.090 -5.204 1.00 78.19 119 TYR A O 1
ATOM 934 N N . SER A 1 120 ? -18.172 7.996 -5.526 1.00 78.12 120 SER A N 1
ATOM 935 C CA . SER A 1 120 ? -16.818 8.376 -5.945 1.00 78.12 120 SER A CA 1
ATOM 936 C C . SER A 1 120 ? -16.543 8.166 -7.431 1.00 78.12 120 SER A C 1
ATOM 938 O O . SER A 1 120 ? -15.443 8.481 -7.861 1.00 78.12 120 SER A O 1
ATOM 940 N N . SER A 1 121 ? -17.509 7.678 -8.218 1.00 81.88 121 SER A N 1
ATOM 941 C CA . SER A 1 121 ? -17.308 7.356 -9.641 1.00 81.88 121 SER A CA 1
ATOM 942 C C . SER A 1 121 ? -16.801 8.545 -10.459 1.00 81.88 121 SER A C 1
ATOM 944 O O . SER A 1 121 ? -15.757 8.448 -11.084 1.00 81.88 121 SER A O 1
ATOM 946 N N . GLU A 1 122 ? -17.468 9.699 -10.382 1.00 86.25 122 GLU A N 1
ATOM 947 C CA . GLU A 1 122 ? -17.051 10.905 -11.116 1.00 86.25 122 GLU A CA 1
ATOM 948 C C . GLU A 1 122 ? -15.651 11.381 -10.699 1.00 86.25 122 GLU A C 1
ATOM 950 O O . GLU A 1 122 ? -14.844 11.788 -11.530 1.00 86.25 122 GLU A O 1
ATOM 955 N N . TRP A 1 123 ? -15.340 11.306 -9.405 1.00 89.06 123 TRP A N 1
ATOM 956 C CA . TRP A 1 123 ? -14.007 11.635 -8.902 1.00 89.06 123 TRP A CA 1
ATOM 957 C C . TRP A 1 123 ? -12.952 10.624 -9.377 1.00 89.06 123 TRP A C 1
ATOM 959 O O . TRP A 1 123 ? -11.825 11.014 -9.674 1.00 89.06 123 TRP A O 1
ATOM 969 N N . ARG A 1 124 ? -13.309 9.336 -9.463 1.00 85.00 124 ARG A N 1
ATOM 970 C CA . ARG A 1 124 ? -12.425 8.265 -9.933 1.00 85.00 124 ARG A CA 1
ATOM 971 C C . ARG A 1 124 ? -12.086 8.463 -11.405 1.00 85.00 124 ARG A C 1
ATOM 973 O O . ARG A 1 124 ? -10.906 8.462 -11.724 1.00 85.00 124 ARG A O 1
ATOM 980 N N . ASP A 1 125 ? -13.082 8.756 -12.239 1.00 87.19 125 ASP A N 1
ATOM 981 C CA . ASP A 1 125 ? -12.884 9.065 -13.659 1.00 87.19 125 ASP A CA 1
ATOM 982 C C . ASP A 1 125 ? -11.929 10.260 -13.844 1.00 87.19 125 ASP A C 1
ATOM 984 O O . ASP A 1 125 ? -11.058 10.251 -14.712 1.00 87.19 125 ASP A O 1
ATOM 988 N N . GLN A 1 126 ? -12.053 11.292 -12.998 1.00 89.94 126 GLN A N 1
ATOM 989 C CA . GLN A 1 126 ? -11.131 12.433 -13.005 1.00 89.94 126 GLN A CA 1
ATOM 990 C C . GLN A 1 126 ? -9.713 12.034 -12.582 1.00 89.94 126 GLN A C 1
ATOM 992 O O . GLN A 1 126 ? -8.745 12.534 -13.153 1.00 89.94 126 GLN A O 1
ATOM 997 N N . LEU A 1 127 ? -9.581 11.170 -11.572 1.00 88.75 127 LEU A N 1
ATOM 998 C CA . LEU A 1 127 ? -8.283 10.682 -11.115 1.00 88.75 127 LEU A CA 1
ATOM 999 C C . LEU A 1 127 ? -7.597 9.867 -12.213 1.00 88.75 127 LEU A C 1
ATOM 1001 O O . LEU A 1 127 ? -6.432 10.124 -12.498 1.00 88.75 127 LEU A O 1
ATOM 1005 N N . ASP A 1 128 ? -8.313 8.935 -12.840 1.00 87.00 128 ASP A N 1
ATOM 1006 C CA . ASP A 1 128 ? -7.776 8.106 -13.923 1.00 87.00 128 ASP A CA 1
ATOM 1007 C C . ASP A 1 128 ? -7.317 8.973 -15.095 1.00 87.00 128 ASP A C 1
ATOM 1009 O O . ASP A 1 128 ? -6.198 8.816 -15.572 1.00 87.00 128 ASP A O 1
ATOM 1013 N N . HIS A 1 129 ? -8.098 9.992 -15.462 1.00 88.44 129 HIS A N 1
ATOM 1014 C CA . HIS A 1 129 ? -7.692 10.943 -16.491 1.00 88.44 129 HIS A CA 1
ATOM 1015 C C . HIS A 1 129 ? -6.376 11.671 -16.161 1.00 88.44 129 HIS A C 1
ATOM 1017 O O . HIS A 1 129 ? -5.508 11.777 -17.024 1.00 88.44 129 HIS A O 1
ATOM 1023 N N . VAL A 1 130 ? -6.199 12.141 -14.919 1.00 88.62 130 VAL A N 1
ATOM 1024 C CA . VAL A 1 130 ? -4.952 12.799 -14.481 1.00 88.62 130 VAL A CA 1
ATOM 1025 C C . VAL A 1 130 ? -3.766 11.837 -14.533 1.00 88.62 130 VAL A C 1
ATOM 1027 O O . VAL A 1 130 ? -2.679 12.216 -14.968 1.00 88.62 130 VAL A O 1
ATOM 1030 N N . VAL A 1 131 ? -3.963 10.595 -14.092 1.00 85.50 131 VAL A N 1
ATOM 1031 C CA . VAL A 1 131 ? -2.906 9.577 -14.096 1.00 85.50 131 VAL A CA 1
ATOM 1032 C C . VAL A 1 131 ? -2.512 9.207 -15.523 1.00 85.50 131 VAL A C 1
ATOM 1034 O O . VAL A 1 131 ? -1.318 9.152 -15.813 1.00 85.50 131 VAL A O 1
ATOM 1037 N N . ASP A 1 132 ? -3.484 9.035 -16.418 1.00 84.19 132 ASP A N 1
ATOM 1038 C CA . ASP A 1 132 ? -3.257 8.740 -17.834 1.00 84.19 132 ASP A CA 1
ATOM 1039 C C . ASP A 1 132 ? -2.513 9.880 -18.545 1.00 84.19 132 ASP A C 1
ATOM 1041 O O . ASP A 1 132 ? -1.599 9.634 -19.337 1.00 84.19 132 ASP A O 1
ATOM 1045 N N . GLU A 1 133 ? -2.866 11.138 -18.261 1.00 83.19 133 GLU A N 1
ATOM 1046 C CA . GLU A 1 133 ? -2.173 12.304 -18.819 1.00 83.19 133 GLU A CA 1
ATOM 1047 C C . GLU A 1 133 ? -0.713 12.385 -18.347 1.00 83.19 133 GLU A C 1
ATOM 1049 O O . GLU A 1 133 ? 0.187 12.583 -19.171 1.00 83.19 133 GLU A O 1
ATOM 1054 N N . ASP A 1 134 ? -0.460 12.193 -17.049 1.00 78.31 134 ASP A N 1
ATOM 1055 C CA . ASP A 1 134 ? 0.890 12.202 -16.471 1.00 78.31 134 ASP A CA 1
ATOM 1056 C C . ASP A 1 134 ? 1.731 11.015 -16.978 1.00 78.31 134 ASP A C 1
ATOM 1058 O O . ASP A 1 134 ? 2.908 11.176 -17.323 1.00 78.31 134 ASP A O 1
ATOM 1062 N N . ALA A 1 135 ? 1.131 9.827 -17.095 1.00 73.88 135 ALA A N 1
ATOM 1063 C CA . ALA A 1 135 ? 1.780 8.644 -17.654 1.00 73.88 135 ALA A CA 1
ATOM 1064 C C . ALA A 1 135 ? 2.100 8.826 -19.151 1.00 73.88 135 ALA A C 1
ATOM 1066 O O . ALA A 1 135 ? 3.199 8.484 -19.603 1.00 73.88 135 ALA A O 1
ATOM 1067 N N . GLY A 1 136 ? 1.184 9.433 -19.914 1.00 65.88 136 GLY A N 1
ATOM 1068 C CA . GLY A 1 136 ? 1.309 9.689 -21.352 1.00 65.88 136 GLY A CA 1
ATOM 1069 C C . GLY A 1 136 ? 2.431 10.660 -21.741 1.00 65.88 136 GLY A C 1
ATOM 1070 O O . GLY A 1 136 ? 2.916 10.622 -22.876 1.00 65.88 136 GLY A O 1
ATOM 1071 N N . GLN A 1 137 ? 2.920 11.483 -20.807 1.00 63.75 137 GLN A N 1
ATOM 1072 C CA . GLN A 1 137 ? 4.104 12.333 -21.011 1.00 63.75 137 GLN A CA 1
ATOM 1073 C C . GLN A 1 137 ? 5.416 11.531 -21.131 1.00 63.75 137 GLN A C 1
ATOM 1075 O O . GLN A 1 137 ? 6.429 12.080 -21.575 1.00 63.75 137 GLN A O 1
ATOM 1080 N N . ASN A 1 138 ? 5.400 10.228 -20.821 1.00 52.91 138 ASN A N 1
ATOM 1081 C CA . ASN A 1 138 ? 6.463 9.266 -21.125 1.00 52.91 138 ASN A CA 1
ATOM 1082 C C . ASN A 1 138 ? 6.022 8.315 -22.258 1.00 52.91 138 ASN A C 1
ATOM 1084 O O . ASN A 1 138 ? 5.752 7.139 -22.003 1.00 52.91 138 ASN A O 1
ATOM 1088 N N . PRO A 1 139 ? 5.927 8.785 -23.517 1.00 45.97 139 PRO A N 1
ATOM 1089 C CA . PRO A 1 139 ? 5.287 8.023 -24.580 1.00 45.97 139 PRO A CA 1
ATOM 1090 C C . PRO A 1 139 ? 6.001 6.696 -24.863 1.00 45.97 139 PRO A C 1
ATOM 1092 O O . PRO A 1 139 ? 7.214 6.654 -25.094 1.00 45.97 139 PRO A O 1
ATOM 1095 N N . VAL A 1 140 ? 5.206 5.625 -24.935 1.00 46.31 140 VAL A N 1
ATOM 1096 C CA . VAL A 1 140 ? 5.560 4.376 -25.616 1.00 46.31 140 VAL A CA 1
ATOM 1097 C C . VAL A 1 140 ? 5.712 4.715 -27.098 1.00 46.31 140 VAL A C 1
ATOM 1099 O O . VAL A 1 140 ? 4.741 5.023 -27.785 1.00 46.31 140 VAL A O 1
ATOM 1102 N N . ARG A 1 141 ? 6.951 4.755 -27.584 1.00 40.59 141 ARG A N 1
ATOM 1103 C CA . ARG A 1 141 ? 7.235 4.850 -29.016 1.00 40.59 141 ARG A CA 1
ATOM 1104 C C . ARG A 1 141 ? 7.484 3.447 -29.530 1.00 40.59 141 ARG A C 1
ATOM 1106 O O . ARG A 1 141 ? 8.470 2.853 -29.112 1.00 40.59 141 ARG A O 1
ATOM 1113 N N . ASP A 1 142 ? 6.660 2.993 -30.467 1.00 41.06 142 ASP A N 1
ATOM 1114 C CA . ASP A 1 142 ? 6.958 1.803 -31.255 1.00 41.06 142 ASP A CA 1
ATOM 1115 C C . ASP A 1 142 ? 7.102 2.157 -32.741 1.00 41.06 142 ASP A C 1
ATOM 1117 O O . ASP A 1 142 ? 6.334 2.948 -33.284 1.00 41.06 142 ASP A O 1
ATOM 1121 N N . ASP A 1 143 ? 8.151 1.569 -33.309 1.00 44.84 143 ASP A N 1
ATOM 1122 C CA . ASP A 1 143 ? 8.412 1.196 -34.695 1.00 44.84 143 ASP A CA 1
ATOM 1123 C C . ASP A 1 143 ? 9.606 0.218 -34.584 1.00 44.84 143 ASP A C 1
ATOM 1125 O O . ASP A 1 143 ? 10.767 0.631 -34.572 1.00 44.84 143 ASP A O 1
ATOM 1129 N N . ALA A 1 144 ? 9.310 -1.077 -34.423 1.00 50.69 144 ALA A N 1
ATOM 1130 C CA . ALA A 1 144 ? 10.260 -2.167 -34.155 1.00 50.69 144 ALA A CA 1
ATOM 1131 C C . ALA A 1 144 ? 11.048 -2.008 -32.838 1.00 50.69 144 ALA A C 1
ATOM 1133 O O . ALA A 1 144 ? 12.269 -1.819 -32.841 1.00 50.69 144 ALA A O 1
ATOM 1134 N N . GLU A 1 145 ? 10.345 -2.134 -31.708 1.00 61.12 145 GLU A N 1
ATOM 1135 C CA . GLU A 1 145 ? 10.956 -2.207 -30.378 1.00 61.12 145 GLU A CA 1
ATOM 1136 C C . GLU A 1 145 ? 12.128 -3.220 -30.318 1.00 61.12 145 GLU A C 1
ATOM 1138 O O . GLU A 1 145 ? 11.998 -4.381 -30.733 1.00 61.12 145 GLU A O 1
ATOM 1143 N N . PRO A 1 146 ? 13.302 -2.816 -29.792 1.00 68.25 146 PRO A N 1
ATOM 1144 C CA . PRO A 1 146 ? 14.411 -3.729 -29.551 1.00 68.25 146 PRO A CA 1
ATOM 1145 C C . PRO A 1 146 ? 13.981 -4.924 -28.692 1.00 68.25 146 PRO A C 1
ATOM 1147 O O . PRO A 1 146 ? 13.167 -4.786 -27.782 1.00 68.25 146 PRO A O 1
ATOM 1150 N N . ALA A 1 147 ? 14.585 -6.098 -28.909 1.00 64.12 147 ALA A N 1
ATOM 1151 C CA . ALA A 1 147 ? 14.192 -7.348 -28.244 1.00 64.12 147 ALA A CA 1
ATOM 1152 C C . ALA A 1 147 ? 14.120 -7.253 -26.704 1.00 64.12 147 ALA A C 1
ATOM 1154 O O . ALA A 1 147 ? 13.309 -7.921 -26.070 1.00 64.12 147 ALA A O 1
ATOM 1155 N N . VAL A 1 148 ? 14.964 -6.409 -26.100 1.00 67.25 148 VAL A N 1
ATOM 1156 C CA . VAL A 1 148 ? 14.994 -6.160 -24.651 1.00 67.25 148 VAL A CA 1
ATOM 1157 C C . VAL A 1 148 ? 13.759 -5.397 -24.167 1.00 67.25 148 VAL A C 1
ATOM 1159 O O . VAL A 1 148 ? 13.320 -5.626 -23.047 1.00 67.25 148 VAL A O 1
ATOM 1162 N N . GLU A 1 149 ? 13.187 -4.510 -24.977 1.00 72.19 149 GLU A N 1
ATOM 1163 C CA . GLU A 1 149 ? 12.000 -3.734 -24.602 1.00 72.19 149 GLU A CA 1
ATOM 1164 C C . GLU A 1 149 ? 10.759 -4.622 -24.592 1.00 72.19 149 GLU A C 1
ATOM 1166 O O . GLU A 1 149 ? 10.123 -4.730 -23.546 1.00 72.19 149 GLU A O 1
ATOM 1171 N N . ALA A 1 150 ? 10.538 -5.403 -25.654 1.00 67.94 150 ALA A N 1
ATOM 1172 C CA . ALA A 1 150 ? 9.463 -6.396 -25.703 1.00 67.94 150 ALA A CA 1
ATOM 1173 C C . ALA A 1 150 ? 9.547 -7.426 -24.553 1.00 67.94 150 ALA A C 1
ATOM 1175 O O . ALA A 1 150 ? 8.537 -7.815 -23.964 1.00 67.94 150 ALA A O 1
ATOM 1176 N N . LEU A 1 151 ? 10.763 -7.860 -24.194 1.00 67.75 151 LEU A N 1
ATOM 1177 C CA . LEU A 1 151 ? 10.995 -8.782 -23.077 1.00 67.75 151 LEU A CA 1
ATOM 1178 C C . LEU A 1 151 ? 10.758 -8.144 -21.704 1.00 67.75 151 LEU A C 1
ATOM 1180 O O . LEU A 1 151 ? 10.274 -8.819 -20.794 1.00 67.75 151 LEU A O 1
ATOM 1184 N N . VAL A 1 152 ? 11.097 -6.863 -21.539 1.00 71.44 152 VAL A N 1
ATOM 1185 C CA . VAL A 1 152 ? 10.786 -6.114 -20.318 1.00 71.44 152 VAL A CA 1
ATOM 1186 C C . VAL A 1 152 ? 9.282 -5.904 -20.195 1.00 71.44 152 VAL A C 1
ATOM 1188 O O . VAL A 1 152 ? 8.773 -6.149 -19.112 1.00 71.44 152 VAL A O 1
ATOM 1191 N N . GLU A 1 153 ? 8.557 -5.564 -21.265 1.00 72.00 153 GLU A N 1
ATOM 1192 C CA . GLU A 1 153 ? 7.088 -5.442 -21.222 1.00 72.00 153 GLU A CA 1
ATOM 1193 C C . GLU A 1 153 ? 6.411 -6.778 -20.860 1.00 72.00 153 GLU A C 1
ATOM 1195 O O . GLU A 1 153 ? 5.501 -6.808 -20.035 1.00 72.00 153 GLU A O 1
ATOM 1200 N N . CYS A 1 154 ? 6.927 -7.914 -21.346 1.00 64.38 154 CYS A N 1
ATOM 1201 C CA . CYS A 1 154 ? 6.476 -9.234 -20.884 1.00 64.38 154 CYS A CA 1
ATOM 1202 C C . CYS A 1 154 ? 6.756 -9.466 -19.387 1.00 64.38 154 CYS A C 1
ATOM 1204 O O . CYS A 1 154 ? 5.962 -10.100 -18.693 1.00 64.38 154 CYS A O 1
ATOM 1206 N N . GLY A 1 155 ? 7.888 -8.966 -18.884 1.00 62.81 155 GLY A N 1
ATOM 1207 C CA . GLY A 1 155 ? 8.246 -9.007 -17.466 1.00 62.81 155 GLY A CA 1
ATOM 1208 C C . GLY A 1 155 ? 7.449 -8.023 -16.605 1.00 62.81 155 GLY A C 1
ATOM 1209 O O . GLY A 1 155 ? 7.276 -8.276 -15.417 1.00 62.81 155 GLY A O 1
ATOM 1210 N N . LEU A 1 156 ? 6.920 -6.939 -17.180 1.00 67.31 156 LEU A N 1
ATOM 1211 C CA . LEU A 1 156 ? 6.057 -5.982 -16.485 1.00 67.31 156 LEU A CA 1
ATOM 1212 C C . LEU A 1 156 ? 4.682 -6.592 -16.159 1.00 67.31 156 LEU A C 1
ATOM 1214 O O . LEU A 1 156 ? 4.132 -6.250 -15.124 1.00 67.31 156 LEU A O 1
ATOM 1218 N N . PHE A 1 157 ? 4.200 -7.606 -16.890 1.00 60.56 157 PHE A N 1
ATOM 1219 C CA . PHE A 1 157 ? 3.066 -8.439 -16.436 1.00 60.56 157 PHE A CA 1
ATOM 1220 C C . PHE A 1 157 ? 3.368 -9.247 -15.158 1.00 60.56 157 PHE A C 1
ATOM 1222 O O . PHE A 1 157 ? 2.460 -9.724 -14.481 1.00 60.56 157 PHE A O 1
ATOM 1229 N N . ALA A 1 158 ? 4.642 -9.432 -14.787 1.00 54.41 158 ALA A N 1
ATOM 1230 C CA . ALA A 1 158 ? 4.986 -10.012 -13.489 1.00 54.41 158 ALA A CA 1
ATOM 1231 C C . ALA A 1 158 ? 4.773 -9.021 -12.326 1.00 54.41 158 ALA A C 1
ATOM 1233 O O . ALA A 1 158 ? 4.858 -9.441 -11.170 1.00 54.41 158 ALA A O 1
ATOM 1234 N N . LEU A 1 159 ? 4.472 -7.743 -12.606 1.00 56.44 159 LEU A N 1
ATOM 1235 C CA . LEU A 1 159 ? 4.079 -6.748 -11.602 1.00 56.44 159 LEU A CA 1
ATOM 1236 C C . LEU A 1 159 ? 2.722 -7.067 -10.973 1.00 56.44 159 LEU A C 1
ATOM 1238 O O . LEU A 1 159 ? 2.595 -6.909 -9.763 1.00 56.44 159 LEU A O 1
ATOM 1242 N N . ASP A 1 160 ? 1.793 -7.662 -11.724 1.00 51.44 160 ASP A N 1
ATOM 1243 C CA . ASP A 1 160 ? 0.517 -8.189 -11.201 1.00 51.44 160 ASP A CA 1
ATOM 1244 C C . ASP A 1 160 ? 0.750 -9.315 -10.164 1.00 51.44 160 ASP A C 1
ATOM 1246 O O . ASP A 1 160 ? -0.124 -9.707 -9.393 1.00 51.44 160 ASP A O 1
ATOM 1250 N N . ARG A 1 161 ? 1.977 -9.862 -10.114 1.00 49.34 161 ARG A N 1
ATOM 1251 C CA . ARG A 1 161 ? 2.439 -10.843 -9.116 1.00 49.34 161 ARG A CA 1
ATOM 1252 C C . ARG A 1 161 ? 3.404 -10.256 -8.087 1.00 49.34 161 ARG A C 1
ATOM 1254 O O . ARG A 1 161 ? 3.920 -11.006 -7.251 1.00 49.34 161 ARG A O 1
ATOM 1261 N N . ALA A 1 162 ? 3.684 -8.954 -8.130 1.00 54.66 162 ALA A N 1
ATOM 1262 C CA . ALA A 1 162 ? 4.507 -8.303 -7.126 1.00 54.66 162 ALA A CA 1
ATOM 1263 C C . ALA A 1 162 ? 3.809 -8.427 -5.766 1.00 54.66 162 ALA A C 1
ATOM 1265 O O . ALA A 1 162 ? 2.635 -8.096 -5.607 1.00 54.66 162 ALA A O 1
ATOM 1266 N N . ALA A 1 163 ? 4.552 -8.928 -4.778 1.00 57.16 163 ALA A N 1
ATOM 1267 C CA . ALA A 1 163 ? 4.027 -9.426 -3.507 1.00 57.16 163 ALA A CA 1
ATOM 1268 C C . ALA A 1 163 ? 3.141 -8.438 -2.731 1.00 57.16 163 ALA A C 1
ATOM 1270 O O . ALA A 1 163 ? 2.392 -8.865 -1.865 1.00 57.16 163 ALA A O 1
ATOM 1271 N N . PHE A 1 164 ? 3.215 -7.138 -3.014 1.00 60.78 164 PHE A N 1
ATOM 1272 C CA . PHE A 1 164 ? 2.418 -6.123 -2.339 1.00 60.78 164 PHE A CA 1
ATOM 1273 C C . PHE A 1 164 ? 0.985 -6.000 -2.886 1.00 60.78 164 PHE A C 1
ATOM 1275 O O . PHE A 1 164 ? 0.056 -5.901 -2.090 1.00 60.78 164 PHE A O 1
ATOM 1282 N N . VAL A 1 165 ? 0.787 -6.059 -4.208 1.00 60.94 165 VAL A N 1
ATOM 1283 C CA . VAL A 1 165 ? -0.522 -5.843 -4.860 1.00 60.94 165 VAL A CA 1
ATOM 1284 C C . VAL A 1 165 ? -1.474 -7.007 -4.562 1.00 60.94 165 VAL A C 1
ATOM 1286 O O . VAL A 1 165 ? -2.503 -6.828 -3.913 1.00 60.94 165 VAL A O 1
ATOM 1289 N N . TRP A 1 166 ? -1.057 -8.241 -4.864 1.00 60.56 166 TRP A N 1
ATOM 1290 C CA . TRP A 1 166 ? -1.823 -9.455 -4.541 1.00 60.56 166 TRP A CA 1
ATOM 1291 C C . TRP A 1 166 ? -2.094 -9.628 -3.037 1.00 60.56 166 TRP A C 1
ATOM 1293 O O . TRP A 1 166 ? -3.109 -10.175 -2.600 1.00 60.56 166 TRP A O 1
ATOM 1303 N N . ARG A 1 167 ? -1.177 -9.152 -2.197 1.00 67.38 167 ARG A N 1
ATOM 1304 C CA . ARG A 1 167 ? -1.349 -9.184 -0.747 1.00 67.38 167 ARG A CA 1
ATOM 1305 C C . ARG A 1 167 ? -2.441 -8.231 -0.271 1.00 67.38 167 ARG A C 1
ATOM 1307 O O . ARG A 1 167 ? -3.172 -8.558 0.662 1.00 67.38 167 ARG A O 1
ATOM 1314 N N . ARG A 1 168 ? -2.588 -7.069 -0.905 1.00 69.69 168 ARG A N 1
ATOM 1315 C CA . ARG A 1 168 ? -3.688 -6.141 -0.603 1.00 69.69 168 ARG A CA 1
ATOM 1316 C C . ARG A 1 168 ? -5.033 -6.778 -0.912 1.00 69.69 168 ARG A C 1
ATOM 1318 O O . ARG A 1 168 ? -5.944 -6.694 -0.091 1.00 69.69 168 ARG A O 1
ATOM 1325 N N . GLU A 1 169 ? -5.094 -7.518 -2.007 1.00 65.06 169 GLU A N 1
ATOM 1326 C CA . GLU A 1 169 ? -6.255 -8.312 -2.390 1.00 65.06 169 GLU A CA 1
ATOM 1327 C C . GLU A 1 169 ? -6.551 -9.453 -1.391 1.00 65.06 169 GLU A C 1
ATOM 1329 O O . GLU A 1 169 ? -7.691 -9.653 -0.957 1.00 65.06 169 GLU A O 1
ATOM 1334 N N . SER A 1 170 ? -5.517 -10.162 -0.925 1.00 66.06 170 SER A N 1
ATOM 1335 C CA . SER A 1 170 ? -5.621 -11.161 0.156 1.00 66.06 170 SER A CA 1
ATOM 1336 C C . SER A 1 170 ? -6.201 -10.553 1.439 1.00 66.06 170 SER A C 1
ATOM 1338 O O . SER A 1 170 ? -7.170 -11.061 2.011 1.00 66.06 170 SER A O 1
ATOM 1340 N N . MET A 1 171 ? -5.661 -9.416 1.867 1.00 69.25 171 MET A N 1
ATOM 1341 C CA . MET A 1 171 ? -6.082 -8.715 3.075 1.00 69.25 171 MET A CA 1
ATOM 1342 C C . MET A 1 171 ? -7.513 -8.196 2.982 1.00 69.25 171 MET A C 1
ATOM 1344 O O . MET A 1 171 ? -8.266 -8.332 3.949 1.00 69.25 171 MET A O 1
ATOM 1348 N N . ARG A 1 172 ? -7.915 -7.693 1.809 1.00 64.38 172 ARG A N 1
ATOM 1349 C CA . ARG A 1 172 ? -9.300 -7.329 1.491 1.00 64.38 172 ARG A CA 1
ATOM 1350 C C . ARG A 1 172 ? -10.241 -8.504 1.741 1.00 64.38 172 ARG A C 1
ATOM 1352 O O . ARG A 1 172 ? -11.205 -8.374 2.494 1.00 64.38 172 ARG A O 1
ATOM 1359 N N . ASN A 1 173 ? -9.925 -9.669 1.176 1.00 62.34 173 ASN A N 1
ATOM 1360 C CA . ASN A 1 173 ? -10.745 -10.873 1.318 1.00 62.34 173 ASN A CA 1
ATOM 1361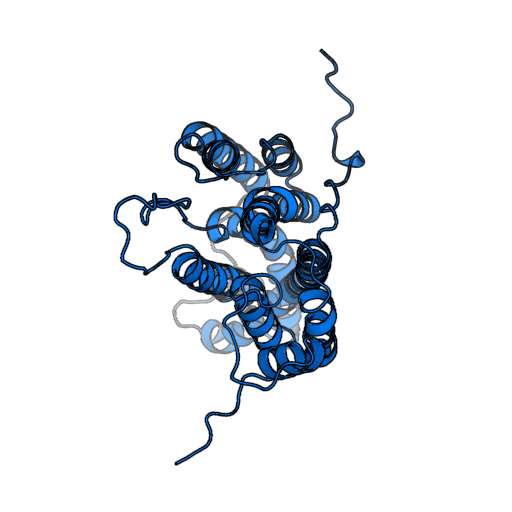 C C . ASN A 1 173 ? -10.825 -11.355 2.777 1.00 62.34 173 ASN A C 1
ATOM 1363 O O . ASN A 1 173 ? -11.856 -11.875 3.212 1.00 62.34 173 ASN A O 1
ATOM 1367 N N . ILE A 1 174 ? -9.760 -11.179 3.562 1.00 64.94 174 ILE A N 1
ATOM 1368 C CA . ILE A 1 174 ? -9.773 -11.550 4.980 1.00 64.94 174 ILE A CA 1
ATOM 1369 C C . ILE A 1 174 ? -10.613 -10.558 5.802 1.00 64.94 174 ILE A C 1
ATOM 1371 O O . ILE A 1 174 ? -11.399 -10.990 6.644 1.00 64.94 174 ILE A O 1
ATOM 1375 N N . ILE A 1 175 ? -10.500 -9.252 5.548 1.00 63.66 175 ILE A N 1
ATOM 1376 C CA . ILE A 1 175 ? -11.236 -8.205 6.276 1.00 63.66 175 ILE A CA 1
ATOM 1377 C C . ILE A 1 175 ? -12.738 -8.246 5.963 1.00 63.66 175 ILE A C 1
ATOM 1379 O O . ILE A 1 175 ? -13.538 -8.130 6.889 1.00 63.66 175 ILE A O 1
ATOM 1383 N N . ASP A 1 176 ? -13.132 -8.484 4.707 1.00 62.31 176 ASP A N 1
ATOM 1384 C CA . ASP A 1 176 ? -14.541 -8.630 4.293 1.00 62.31 176 ASP A CA 1
ATOM 1385 C C . ASP A 1 176 ? -15.252 -9.772 5.038 1.00 62.31 176 ASP A C 1
ATOM 1387 O O . ASP A 1 176 ? -16.397 -9.666 5.476 1.00 62.31 176 ASP A O 1
ATOM 1391 N N . ASN A 1 177 ? -14.554 -10.884 5.260 1.00 60.75 177 ASN A N 1
ATOM 1392 C CA . ASN A 1 177 ? -15.118 -11.989 6.030 1.00 60.75 177 ASN A CA 1
ATOM 1393 C C . ASN A 1 177 ? -15.264 -11.659 7.524 1.00 60.75 177 ASN A C 1
ATOM 1395 O O . ASN A 1 177 ? -16.120 -12.234 8.194 1.00 60.75 177 ASN A O 1
ATOM 1399 N N . LEU A 1 178 ? -14.448 -10.739 8.043 1.00 59.66 178 LEU A N 1
ATOM 1400 C CA . LEU A 1 178 ? -14.449 -10.329 9.448 1.00 59.66 178 LEU A CA 1
ATOM 1401 C C . LEU A 1 178 ? -15.396 -9.157 9.741 1.00 59.66 178 LEU A C 1
ATOM 1403 O O . LEU A 1 178 ? -15.801 -8.990 10.890 1.00 59.66 178 LEU A O 1
ATOM 1407 N N . SER A 1 179 ? -15.772 -8.370 8.729 1.00 53.25 179 SER A N 1
ATOM 1408 C CA . SER A 1 179 ? -16.769 -7.294 8.834 1.00 53.25 179 SER A CA 1
ATOM 1409 C C . SER A 1 179 ? -18.214 -7.818 8.822 1.00 53.25 179 SER A C 1
ATOM 1411 O O . SER A 1 179 ? -19.136 -7.123 9.251 1.00 53.25 179 SER A O 1
ATOM 1413 N N . ARG A 1 180 ? -18.427 -9.068 8.384 1.00 52.12 180 ARG A N 1
ATOM 1414 C CA . ARG A 1 180 ? -19.732 -9.746 8.371 1.00 52.12 180 ARG A CA 1
ATOM 1415 C C . ARG A 1 180 ? -20.011 -10.433 9.706 1.00 52.12 180 ARG A C 1
ATOM 1417 O O . ARG A 1 180 ? -19.577 -11.559 9.944 1.00 52.12 180 ARG A O 1
ATOM 1424 N N . VAL A 1 181 ? -20.811 -9.808 10.566 1.00 47.16 181 VAL A N 1
ATOM 1425 C CA . VAL A 1 181 ? -21.289 -10.454 11.799 1.00 47.16 181 VAL A CA 1
ATOM 1426 C C . VAL A 1 181 ? -22.247 -11.600 11.444 1.00 47.16 181 VAL A C 1
ATOM 1428 O O . VAL A 1 181 ? -23.383 -11.374 11.042 1.00 47.16 181 VAL A O 1
ATOM 1431 N N . HIS A 1 182 ? -21.807 -12.851 11.599 1.00 45.88 182 HIS A N 1
ATOM 1432 C CA . HIS A 1 182 ? -22.708 -14.009 11.606 1.00 45.88 182 HIS A CA 1
ATOM 1433 C C . HIS A 1 182 ? -23.245 -14.213 13.026 1.00 45.88 182 HIS A C 1
ATOM 1435 O O . HIS A 1 182 ? -22.591 -14.840 13.858 1.00 45.88 182 HIS A O 1
ATOM 1441 N N . GLY A 1 183 ? -24.440 -13.690 13.308 1.00 35.84 183 GLY A N 1
ATOM 1442 C CA . GLY A 1 183 ? -25.102 -13.928 14.588 1.00 35.84 183 GLY A CA 1
ATOM 1443 C C . GLY A 1 183 ? -26.546 -13.437 14.647 1.00 35.84 183 GLY A C 1
ATOM 1444 O O . GLY A 1 183 ? -26.755 -12.277 14.947 1.00 35.84 183 GLY A O 1
ATOM 1445 N N . VAL A 1 184 ? -27.491 -14.353 14.384 1.00 38.59 184 VAL A N 1
ATOM 1446 C CA . VAL A 1 184 ? -28.853 -14.582 14.953 1.00 38.59 184 VAL A CA 1
ATOM 1447 C C . VAL A 1 184 ? -29.834 -13.405 15.192 1.00 38.59 184 VAL A C 1
ATOM 1449 O O . VAL A 1 184 ? -31.019 -13.668 15.376 1.00 38.59 184 VAL A O 1
ATOM 1452 N N . ASP A 1 185 ? -29.438 -12.138 15.123 1.00 39.03 185 ASP A N 1
ATOM 1453 C CA . ASP A 1 185 ? -30.321 -10.985 15.320 1.00 39.03 185 ASP A CA 1
ATOM 1454 C C . ASP A 1 185 ? -30.533 -10.226 13.992 1.00 39.03 185 ASP A C 1
ATOM 1456 O O . ASP A 1 185 ? -29.605 -9.592 13.483 1.00 39.03 185 ASP A O 1
ATOM 1460 N N . PRO A 1 186 ? -31.739 -10.281 13.397 1.00 39.09 186 PRO A N 1
ATOM 1461 C CA . PRO A 1 186 ? -32.049 -9.624 12.127 1.00 39.09 186 PRO A CA 1
ATOM 1462 C C . PRO A 1 186 ? -32.074 -8.087 12.194 1.00 39.09 186 PRO A C 1
ATOM 1464 O O . PRO A 1 186 ? -32.293 -7.450 11.165 1.00 39.09 186 PRO A O 1
ATOM 1467 N N . SER A 1 187 ? -31.860 -7.474 13.365 1.00 39.50 187 SER A N 1
ATOM 1468 C CA . SER A 1 187 ? -31.721 -6.019 13.506 1.00 39.50 187 SER A CA 1
ATOM 1469 C C . SER A 1 187 ? -30.288 -5.498 13.335 1.00 39.50 187 SER A C 1
ATOM 1471 O O . SER A 1 187 ? -30.076 -4.283 13.331 1.00 39.50 187 SER A O 1
ATOM 1473 N N . VAL A 1 188 ? -29.299 -6.378 13.148 1.00 39.31 188 VAL A N 1
ATOM 1474 C CA . VAL A 1 188 ? -27.908 -5.969 12.921 1.00 39.31 188 VAL A CA 1
ATOM 1475 C C . VAL A 1 188 ? -27.704 -5.669 11.437 1.00 39.31 188 VAL A C 1
ATOM 1477 O O . VAL A 1 188 ? -27.536 -6.565 10.612 1.00 39.31 188 VAL A O 1
ATOM 1480 N N . GLN A 1 189 ? -27.742 -4.380 11.099 1.00 40.16 189 GLN A N 1
ATOM 1481 C CA . GLN A 1 189 ? -27.385 -3.879 9.774 1.00 40.16 189 GLN A CA 1
ATOM 1482 C C . GLN A 1 189 ? -25.914 -4.190 9.469 1.00 40.16 189 GLN A C 1
ATOM 1484 O O . GLN A 1 189 ? -25.040 -4.017 10.318 1.00 40.16 189 GLN A O 1
ATOM 1489 N N . THR A 1 190 ? -25.633 -4.619 8.241 1.00 39.97 190 THR A N 1
ATOM 1490 C CA . THR A 1 190 ? -24.287 -4.622 7.661 1.00 39.97 190 THR A CA 1
ATOM 1491 C C . THR A 1 190 ? -23.691 -3.217 7.765 1.00 39.97 190 THR A C 1
ATOM 1493 O O . THR A 1 190 ? -24.088 -2.320 7.030 1.00 39.97 190 THR A O 1
ATOM 1496 N N . VAL A 1 191 ? -22.739 -3.012 8.681 1.00 46.69 191 VAL A N 1
ATOM 1497 C CA . VAL A 1 191 ? -21.978 -1.752 8.821 1.00 46.69 191 VAL A CA 1
ATOM 1498 C C . VAL A 1 191 ? -20.720 -1.808 7.942 1.00 46.69 191 VAL A C 1
ATOM 1500 O O . VAL A 1 191 ? -19.617 -1.500 8.382 1.00 46.69 191 VAL A O 1
ATOM 1503 N N . GLY A 1 192 ? -20.850 -2.305 6.713 1.00 48.06 192 GLY A N 1
ATOM 1504 C CA . GLY A 1 192 ? -19.710 -2.528 5.829 1.00 48.06 192 GLY A CA 1
ATOM 1505 C C . GLY A 1 192 ? -20.126 -2.762 4.374 1.00 48.06 192 GLY A C 1
ATOM 1506 O O . GLY A 1 192 ? -21.272 -3.143 4.133 1.00 48.06 192 GLY A O 1
ATOM 1507 N N . PRO A 1 193 ? -19.217 -2.491 3.422 1.00 44.94 193 PRO A N 1
ATOM 1508 C CA . PRO A 1 193 ? -19.494 -2.427 1.983 1.00 44.94 193 PRO A CA 1
ATOM 1509 C C . PRO A 1 193 ? -20.039 -3.733 1.380 1.00 44.94 193 PRO A C 1
ATOM 1511 O O . PRO A 1 193 ? -19.670 -4.831 1.798 1.00 44.94 193 PRO A O 1
ATOM 1514 N N . ASP A 1 194 ? -20.907 -3.595 0.371 1.00 46.06 194 ASP A N 1
ATOM 1515 C CA . ASP A 1 194 ? -21.448 -4.707 -0.420 1.00 46.06 194 ASP A CA 1
ATOM 1516 C C . ASP A 1 194 ? -20.460 -5.167 -1.517 1.00 46.06 194 ASP A C 1
ATOM 1518 O O . ASP A 1 194 ? -19.583 -4.425 -1.960 1.00 46.06 194 ASP A O 1
ATOM 1522 N N . ARG A 1 195 ? -20.628 -6.423 -1.946 1.00 45.25 195 ARG A N 1
ATOM 1523 C CA . ARG A 1 195 ? -19.744 -7.298 -2.745 1.00 45.25 195 ARG A CA 1
ATOM 1524 C C . ARG A 1 195 ? -19.347 -6.809 -4.145 1.00 45.25 195 ARG A C 1
ATOM 1526 O O . ARG A 1 195 ? -18.617 -7.523 -4.826 1.00 45.25 195 ARG A O 1
ATOM 1533 N N . GLY A 1 196 ? -19.866 -5.672 -4.595 1.00 43.91 196 GLY A N 1
ATOM 1534 C CA . GLY A 1 196 ? -19.831 -5.265 -6.000 1.00 43.91 196 GLY A CA 1
ATOM 1535 C C . GLY A 1 196 ? -18.748 -4.263 -6.379 1.00 43.91 196 GLY A C 1
ATOM 1536 O O . GLY A 1 196 ? -18.355 -4.297 -7.530 1.00 43.91 196 GLY A O 1
ATOM 1537 N N . ASP A 1 197 ? -18.250 -3.444 -5.441 1.00 41.16 197 ASP A N 1
ATOM 1538 C CA . ASP A 1 197 ? -17.477 -2.218 -5.749 1.00 41.16 197 ASP A CA 1
ATOM 1539 C C . ASP A 1 197 ? -16.226 -2.018 -4.856 1.00 41.16 197 ASP A C 1
ATOM 1541 O O . ASP A 1 197 ? -15.590 -0.971 -4.872 1.00 41.16 197 ASP A O 1
ATOM 1545 N N . MET A 1 198 ? -15.797 -3.033 -4.093 1.00 40.03 198 MET A N 1
ATOM 1546 C CA . MET A 1 198 ? -14.528 -2.987 -3.332 1.00 40.03 198 MET A CA 1
ATOM 1547 C C . MET A 1 198 ? -13.272 -3.240 -4.200 1.00 40.03 198 MET A C 1
ATOM 1549 O O . MET A 1 198 ? -12.284 -3.793 -3.712 1.00 40.03 198 MET A O 1
ATOM 1553 N N . TRP A 1 199 ? -13.310 -2.881 -5.485 1.00 53.88 199 TRP A N 1
ATOM 1554 C CA . TRP A 1 199 ? -12.299 -3.286 -6.469 1.00 53.88 199 TRP A CA 1
ATOM 1555 C C . TRP A 1 199 ? -11.004 -2.468 -6.397 1.00 53.88 199 TRP A C 1
ATOM 1557 O O . TRP A 1 199 ? -11.010 -1.286 -6.050 1.00 53.88 199 TRP A O 1
ATOM 1567 N N . ASP A 1 200 ? -9.920 -3.194 -6.687 1.00 53.22 200 ASP A N 1
ATOM 1568 C CA . ASP A 1 200 ? -8.585 -2.824 -7.152 1.00 53.22 200 ASP A CA 1
ATOM 1569 C C . ASP A 1 200 ? -7.976 -1.495 -6.680 1.00 53.22 200 ASP A C 1
ATOM 1571 O O . ASP A 1 200 ? -7.707 -0.576 -7.448 1.00 53.22 200 ASP A O 1
ATOM 1575 N N . LEU A 1 201 ? -7.515 -1.488 -5.422 1.00 56.19 201 LEU A N 1
ATOM 1576 C CA . LEU A 1 201 ? -6.292 -0.732 -5.090 1.00 56.19 201 LEU A CA 1
ATOM 1577 C C . LEU A 1 201 ? -5.143 -1.081 -6.057 1.00 56.19 201 LEU A C 1
ATOM 1579 O O . LEU A 1 201 ? -4.248 -0.273 -6.262 1.00 56.19 201 LEU A O 1
ATOM 1583 N N . GLU A 1 202 ? -5.184 -2.272 -6.657 1.00 62.00 202 GLU A N 1
ATOM 1584 C CA . GLU A 1 202 ? -4.338 -2.667 -7.776 1.00 62.00 202 GLU A CA 1
ATOM 1585 C C . GLU A 1 202 ? -4.364 -1.645 -8.928 1.00 62.00 202 GLU A C 1
ATOM 1587 O O . GLU A 1 202 ? -3.303 -1.167 -9.315 1.00 62.00 202 GLU A O 1
ATOM 1592 N N . GLU A 1 203 ? -5.531 -1.202 -9.400 1.00 64.50 203 GLU A N 1
ATOM 1593 C CA . GLU A 1 203 ? -5.656 -0.215 -10.484 1.00 64.50 203 GLU A CA 1
ATOM 1594 C C . GLU A 1 203 ? -5.105 1.159 -10.074 1.00 64.50 203 GLU A C 1
ATOM 1596 O O . GLU A 1 203 ? -4.444 1.825 -10.868 1.00 64.50 203 GLU A O 1
ATOM 1601 N N . LEU A 1 204 ? -5.315 1.572 -8.817 1.00 73.31 204 LEU A N 1
ATOM 1602 C CA . LEU A 1 204 ? -4.778 2.833 -8.283 1.00 73.31 204 LEU A CA 1
ATOM 1603 C C . LEU A 1 204 ? -3.243 2.843 -8.224 1.00 73.31 204 LEU A C 1
ATOM 1605 O O . LEU A 1 204 ? -2.609 3.885 -8.378 1.00 73.31 204 LEU A O 1
ATOM 1609 N N . LEU A 1 205 ? -2.628 1.694 -7.954 1.00 76.31 205 LEU A N 1
ATOM 1610 C CA . LEU A 1 205 ? -1.190 1.608 -7.707 1.00 76.31 205 LEU A CA 1
ATOM 1611 C C . LEU A 1 205 ? -0.399 1.166 -8.945 1.00 76.31 205 LEU A C 1
ATOM 1613 O O . LEU A 1 205 ? 0.775 1.534 -9.059 1.00 76.31 205 LEU A O 1
ATOM 1617 N N . ASN A 1 206 ? -1.019 0.414 -9.861 1.00 75.12 206 ASN A N 1
ATOM 1618 C CA . ASN A 1 206 ? -0.353 -0.218 -11.000 1.00 75.12 206 ASN A CA 1
ATOM 1619 C C . ASN A 1 206 ? 0.098 0.777 -12.067 1.00 75.12 206 ASN A C 1
ATOM 1621 O O . ASN A 1 206 ? 1.255 0.708 -12.476 1.00 75.12 206 ASN A O 1
ATOM 1625 N N . GLU A 1 207 ? -0.748 1.709 -12.503 1.00 75.62 207 GLU A N 1
ATOM 1626 C CA . GLU A 1 207 ? -0.384 2.628 -13.593 1.00 75.62 207 GLU A CA 1
ATOM 1627 C C . GLU A 1 207 ? 0.834 3.513 -13.225 1.00 75.62 207 GLU A C 1
ATOM 1629 O O . GLU A 1 207 ? 1.836 3.510 -13.955 1.00 75.62 207 GLU A O 1
ATOM 1634 N N . PRO A 1 208 ? 0.882 4.150 -12.031 1.00 74.44 208 PRO A N 1
ATOM 1635 C CA . PRO A 1 208 ? 2.071 4.883 -11.585 1.00 74.44 208 PRO A CA 1
ATOM 1636 C C . PRO A 1 208 ? 3.314 4.003 -11.433 1.00 74.44 208 PRO A C 1
ATOM 1638 O O . PRO A 1 208 ? 4.442 4.432 -11.717 1.00 74.44 208 PRO A O 1
ATOM 1641 N N . LEU A 1 209 ? 3.122 2.760 -10.977 1.00 75.75 209 LEU A N 1
ATOM 1642 C CA . LEU A 1 209 ? 4.198 1.788 -10.813 1.00 75.75 209 LEU A CA 1
ATOM 1643 C C . LEU A 1 209 ? 4.809 1.427 -12.162 1.00 75.75 209 LEU A C 1
ATOM 1645 O O . LEU A 1 209 ? 6.032 1.460 -12.301 1.00 75.75 209 LEU A O 1
ATOM 1649 N N . GLN A 1 210 ? 3.969 1.107 -13.147 1.00 75.44 210 GLN A N 1
ATOM 1650 C CA . GLN A 1 210 ? 4.399 0.771 -14.497 1.00 75.44 210 GLN A CA 1
ATOM 1651 C C . GLN A 1 210 ? 5.195 1.926 -15.103 1.00 75.44 210 GLN A C 1
ATOM 1653 O O . GLN A 1 210 ? 6.334 1.715 -15.529 1.00 75.44 210 GLN A O 1
ATOM 1658 N N . ALA A 1 211 ? 4.664 3.152 -15.057 1.00 74.94 211 ALA A N 1
ATOM 1659 C CA . ALA A 1 211 ? 5.352 4.338 -15.566 1.00 74.94 211 ALA A CA 1
ATOM 1660 C C . ALA A 1 211 ? 6.731 4.549 -14.905 1.00 74.94 211 ALA A C 1
ATOM 1662 O O . ALA A 1 211 ? 7.731 4.774 -15.594 1.00 74.94 211 ALA A O 1
ATOM 1663 N N . THR A 1 212 ? 6.812 4.400 -13.578 1.00 76.12 212 THR A N 1
ATOM 1664 C CA . THR A 1 212 ? 8.051 4.605 -12.806 1.00 76.12 212 THR A CA 1
ATOM 1665 C C . THR A 1 212 ? 9.092 3.508 -13.060 1.00 76.12 212 THR A C 1
ATOM 1667 O O . THR A 1 212 ? 10.280 3.783 -13.256 1.00 76.12 212 THR A O 1
ATOM 1670 N N . VAL A 1 213 ? 8.669 2.242 -13.061 1.00 76.19 213 VAL A N 1
ATOM 1671 C CA . VAL A 1 213 ? 9.558 1.073 -13.154 1.00 76.19 213 VAL A CA 1
ATOM 1672 C C . VAL A 1 213 ? 10.098 0.887 -14.567 1.00 76.19 213 VAL A C 1
ATOM 1674 O O . VAL A 1 213 ? 11.260 0.502 -14.728 1.00 76.19 213 VAL A O 1
ATOM 1677 N N . ARG A 1 214 ? 9.291 1.180 -15.593 1.00 76.12 214 ARG A N 1
ATOM 1678 C CA . ARG A 1 214 ? 9.580 0.868 -17.001 1.00 76.12 214 ARG A CA 1
ATOM 1679 C C . ARG A 1 214 ? 10.953 1.377 -17.453 1.00 76.12 214 ARG A C 1
ATOM 1681 O O . ARG A 1 214 ? 11.754 0.597 -17.968 1.00 76.12 214 ARG A O 1
ATOM 1688 N N . SER A 1 215 ? 11.294 2.640 -17.194 1.00 75.56 215 SER A N 1
ATOM 1689 C CA . SER A 1 215 ? 12.590 3.217 -17.606 1.00 75.56 215 SER A CA 1
ATOM 1690 C C . SER A 1 215 ? 13.796 2.559 -16.913 1.00 75.56 215 SER A C 1
ATOM 1692 O O . SER A 1 215 ? 14.801 2.207 -17.551 1.00 75.56 215 SER A O 1
ATOM 1694 N N . PHE A 1 216 ? 13.695 2.333 -15.601 1.00 75.50 216 PHE A N 1
ATOM 1695 C CA . PHE A 1 216 ? 14.770 1.721 -14.823 1.00 75.50 216 PHE A CA 1
ATOM 1696 C C . PHE A 1 216 ? 14.945 0.232 -15.158 1.00 75.50 216 PHE A C 1
ATOM 1698 O O . PHE A 1 216 ? 16.079 -0.235 -15.318 1.00 75.50 216 PHE A O 1
ATOM 1705 N N . ALA A 1 217 ? 13.841 -0.500 -15.334 1.00 79.31 217 ALA A N 1
ATOM 1706 C CA . ALA A 1 217 ? 13.844 -1.894 -15.764 1.00 79.31 217 ALA A CA 1
ATOM 1707 C C . ALA A 1 217 ? 14.487 -2.046 -17.150 1.00 79.31 217 ALA A C 1
ATOM 1709 O O . ALA A 1 217 ? 15.401 -2.857 -17.300 1.00 79.31 217 ALA A O 1
ATOM 1710 N N . ARG A 1 218 ? 14.117 -1.203 -18.128 1.00 78.19 218 ARG A N 1
ATOM 1711 C CA . ARG A 1 218 ? 14.739 -1.177 -19.468 1.00 78.19 218 ARG A CA 1
ATOM 1712 C C . ARG A 1 218 ? 16.243 -0.912 -19.390 1.00 78.19 218 ARG A C 1
ATOM 1714 O O . ARG A 1 218 ? 17.038 -1.655 -19.966 1.00 78.19 218 ARG A O 1
ATOM 1721 N N . THR A 1 219 ? 16.660 0.100 -18.627 1.00 79.94 219 THR A N 1
ATOM 1722 C CA . THR A 1 219 ? 18.086 0.434 -18.451 1.00 79.94 219 THR A CA 1
ATOM 1723 C C . THR A 1 219 ? 18.873 -0.727 -17.838 1.00 79.94 219 THR A C 1
ATOM 1725 O O . THR A 1 219 ? 19.977 -1.050 -18.287 1.00 79.94 219 THR A O 1
ATOM 1728 N N . THR A 1 220 ? 18.306 -1.375 -16.821 1.00 79.19 220 THR A N 1
ATOM 1729 C CA . THR A 1 220 ? 18.923 -2.515 -16.133 1.00 79.19 220 THR A CA 1
ATOM 1730 C C . THR A 1 220 ? 18.991 -3.740 -17.043 1.00 79.19 220 THR A C 1
ATOM 1732 O O . THR A 1 220 ? 20.050 -4.359 -17.157 1.00 79.19 220 THR A O 1
ATOM 1735 N N . ALA A 1 221 ? 17.909 -4.043 -17.761 1.00 79.06 221 ALA A N 1
ATOM 1736 C CA . ALA A 1 221 ? 17.834 -5.162 -18.690 1.00 79.06 221 ALA A CA 1
ATOM 1737 C C . ALA A 1 221 ? 18.848 -5.022 -19.831 1.00 79.06 221 ALA A C 1
ATOM 1739 O O . ALA A 1 221 ? 19.566 -5.978 -20.109 1.00 79.06 221 ALA A O 1
ATOM 1740 N N . ARG A 1 222 ? 19.002 -3.828 -20.427 1.00 79.94 222 ARG A N 1
ATOM 1741 C CA . ARG A 1 222 ? 20.015 -3.572 -21.471 1.00 79.94 222 ARG A CA 1
ATOM 1742 C C . ARG A 1 222 ? 21.435 -3.854 -20.978 1.00 79.94 222 ARG A C 1
ATOM 1744 O O . ARG A 1 222 ? 22.214 -4.501 -21.676 1.00 79.94 222 ARG A O 1
ATOM 1751 N N . ARG A 1 223 ? 21.772 -3.408 -19.761 1.00 80.38 223 ARG A N 1
ATOM 1752 C CA . ARG A 1 223 ? 23.096 -3.643 -19.153 1.00 80.38 223 ARG A CA 1
ATOM 1753 C C . ARG A 1 223 ? 23.350 -5.123 -18.892 1.00 80.38 223 ARG A C 1
ATOM 1755 O O . ARG A 1 223 ? 24.429 -5.609 -19.219 1.00 80.38 223 ARG A O 1
ATOM 1762 N N . LEU A 1 224 ? 22.374 -5.828 -18.323 1.00 75.75 224 LEU A N 1
ATOM 1763 C CA . LEU A 1 224 ? 22.505 -7.257 -18.048 1.00 75.75 224 LEU A CA 1
ATOM 1764 C C . LEU A 1 224 ? 22.585 -8.060 -19.353 1.00 75.75 224 LEU A C 1
ATOM 1766 O O . LEU A 1 224 ? 23.494 -8.864 -19.513 1.00 75.75 224 LEU A O 1
ATOM 1770 N N . CYS A 1 225 ? 21.717 -7.787 -20.327 1.00 76.69 225 CYS A N 1
ATOM 1771 C CA . CYS A 1 225 ? 21.746 -8.433 -21.641 1.00 76.69 225 CYS A CA 1
ATOM 1772 C C . CYS A 1 225 ? 23.112 -8.273 -22.328 1.00 76.69 225 CYS A C 1
ATOM 1774 O O . CYS A 1 225 ? 23.681 -9.266 -22.782 1.00 76.69 225 CYS A O 1
ATOM 1776 N N . ALA A 1 226 ? 23.698 -7.069 -22.307 1.00 79.88 226 ALA A N 1
ATOM 1777 C CA . ALA A 1 226 ? 25.035 -6.830 -22.852 1.00 79.88 226 ALA A CA 1
ATOM 1778 C C . ALA A 1 226 ? 26.128 -7.659 -22.146 1.00 79.88 226 ALA A C 1
ATOM 1780 O O . ALA A 1 226 ? 27.031 -8.174 -22.803 1.00 79.88 226 ALA A O 1
ATOM 1781 N N . GLN A 1 227 ? 26.037 -7.843 -20.823 1.00 79.69 227 GLN A N 1
ATOM 1782 C CA . GLN A 1 227 ? 26.962 -8.702 -20.067 1.00 79.69 227 GLN A CA 1
ATOM 1783 C C . GLN A 1 227 ? 26.834 -10.186 -20.438 1.00 79.69 227 GLN A C 1
ATOM 1785 O O . GLN A 1 227 ? 27.820 -10.917 -20.373 1.00 79.69 227 GLN A O 1
ATOM 1790 N N . PHE A 1 228 ? 25.648 -10.617 -20.869 1.00 74.38 228 PHE A N 1
ATOM 1791 C CA . PHE A 1 228 ? 25.381 -11.973 -21.354 1.00 74.38 228 PHE A CA 1
ATOM 1792 C C . PHE A 1 228 ? 25.563 -12.128 -22.876 1.00 74.38 228 PHE A C 1
ATOM 1794 O O . PHE A 1 228 ? 25.203 -13.163 -23.433 1.00 74.38 228 PHE A O 1
ATOM 1801 N N . GLY A 1 229 ? 26.141 -11.131 -23.560 1.00 73.44 229 GLY A N 1
ATOM 1802 C CA . GLY A 1 229 ? 26.425 -11.190 -24.999 1.00 73.44 229 GLY A CA 1
ATOM 1803 C C . GLY A 1 229 ? 25.196 -11.031 -25.901 1.00 73.44 229 GLY A C 1
ATOM 1804 O O . GLY A 1 229 ? 25.271 -11.326 -27.091 1.00 73.44 229 GLY A O 1
ATOM 1805 N N . ILE A 1 230 ? 24.072 -10.563 -25.353 1.00 74.81 230 ILE A N 1
ATOM 1806 C CA . ILE A 1 230 ? 22.853 -10.254 -26.103 1.00 74.81 230 ILE A CA 1
ATOM 1807 C C . ILE A 1 230 ? 22.957 -8.813 -26.609 1.00 74.81 230 ILE A C 1
ATOM 1809 O O . ILE A 1 230 ? 23.119 -7.890 -25.811 1.00 74.81 230 ILE A O 1
ATOM 1813 N N . ALA A 1 231 ? 22.852 -8.616 -27.926 1.00 75.12 231 ALA A N 1
ATOM 1814 C CA . ALA A 1 231 ? 22.837 -7.289 -28.539 1.00 75.12 231 ALA A CA 1
ATOM 1815 C C . ALA A 1 231 ? 21.502 -6.578 -28.220 1.00 75.12 231 ALA A C 1
ATOM 1817 O O . ALA A 1 231 ? 20.467 -6.996 -28.738 1.00 75.12 231 ALA A O 1
ATOM 1818 N N . PRO A 1 232 ? 21.493 -5.529 -27.373 1.00 67.25 232 PRO A N 1
ATOM 1819 C CA . PRO A 1 232 ? 20.257 -4.983 -26.810 1.00 67.25 232 PRO A CA 1
ATOM 1820 C C . PRO A 1 232 ? 19.433 -4.164 -27.808 1.00 67.25 232 PRO A C 1
ATOM 1822 O O . PRO A 1 232 ? 18.223 -4.065 -27.642 1.00 67.25 232 PRO A O 1
ATOM 1825 N N . ASP A 1 233 ? 20.083 -3.610 -28.834 1.00 72.31 233 ASP A N 1
ATOM 1826 C CA . ASP A 1 233 ? 19.484 -2.680 -29.801 1.00 72.31 233 ASP A CA 1
ATOM 1827 C C . ASP A 1 233 ? 19.188 -3.342 -31.159 1.00 72.31 233 ASP A C 1
ATOM 1829 O O . ASP A 1 233 ? 18.854 -2.671 -32.131 1.00 72.31 233 ASP A O 1
ATOM 1833 N N . THR A 1 234 ? 19.363 -4.663 -31.264 1.00 68.06 234 THR A N 1
ATOM 1834 C CA . THR A 1 234 ? 19.054 -5.408 -32.491 1.00 68.06 234 THR A CA 1
ATOM 1835 C C . THR A 1 234 ? 17.655 -6.015 -32.368 1.00 68.06 234 THR A C 1
ATOM 1837 O O . THR A 1 234 ? 17.405 -6.727 -31.391 1.00 68.06 234 THR A O 1
ATOM 1840 N N . PRO A 1 235 ? 16.736 -5.765 -33.319 1.00 64.19 235 PRO A N 1
ATOM 1841 C CA . PRO A 1 235 ? 15.440 -6.433 -33.321 1.00 64.19 235 PRO A CA 1
ATOM 1842 C C . PRO A 1 235 ? 15.646 -7.946 -33.449 1.00 64.19 235 PRO A C 1
ATOM 1844 O O . PRO A 1 235 ? 16.491 -8.411 -34.221 1.00 64.19 235 PRO A O 1
ATOM 1847 N N . ALA A 1 236 ? 14.905 -8.722 -32.663 1.00 60.72 236 ALA A N 1
ATOM 1848 C CA . ALA A 1 236 ? 14.987 -10.173 -32.723 1.00 60.72 236 ALA A CA 1
ATOM 1849 C C . ALA A 1 236 ? 14.225 -10.688 -33.955 1.00 60.72 236 ALA A C 1
ATOM 1851 O O . ALA A 1 236 ? 13.074 -10.305 -34.151 1.00 60.72 236 ALA A O 1
ATOM 1852 N N . PRO A 1 237 ? 14.816 -11.574 -34.773 1.00 59.31 237 PRO A N 1
ATOM 1853 C CA . PRO A 1 237 ? 14.056 -12.324 -35.767 1.00 59.31 237 PRO A CA 1
ATOM 1854 C C . PRO A 1 237 ? 12.964 -13.175 -35.100 1.00 59.31 237 PRO A C 1
ATOM 1856 O O . PRO A 1 237 ? 13.162 -13.674 -33.987 1.00 59.31 237 PRO A O 1
ATOM 1859 N N . ASP A 1 238 ? 11.850 -13.414 -35.792 1.00 60.03 238 ASP A N 1
ATOM 1860 C CA . ASP A 1 238 ? 10.805 -14.325 -35.310 1.00 60.03 238 ASP A CA 1
ATOM 1861 C C . ASP A 1 238 ? 11.388 -15.710 -34.971 1.00 60.03 238 ASP A C 1
ATOM 1863 O O . ASP A 1 238 ? 12.115 -16.313 -35.765 1.00 60.03 238 ASP A O 1
ATOM 1867 N N . GLY A 1 239 ? 11.083 -16.217 -33.771 1.00 57.81 239 GLY A N 1
ATOM 1868 C CA . GLY A 1 239 ? 11.577 -17.512 -33.284 1.00 57.81 239 GLY A CA 1
ATOM 1869 C C . GLY A 1 239 ? 13.048 -17.531 -32.838 1.00 57.81 239 GLY A C 1
ATOM 1870 O O . GLY A 1 239 ? 13.618 -18.609 -32.672 1.00 57.81 239 GLY A O 1
ATOM 1871 N N . HIS A 1 240 ? 13.687 -16.371 -32.651 1.00 63.03 240 HIS A N 1
ATOM 1872 C CA . HIS A 1 240 ? 15.090 -16.292 -32.239 1.00 63.03 240 HIS A CA 1
ATOM 1873 C C . HIS A 1 240 ? 15.306 -16.695 -30.756 1.00 63.03 240 HIS A C 1
ATOM 1875 O O . HIS A 1 240 ? 14.554 -16.247 -29.885 1.00 63.03 240 HIS A O 1
ATOM 1881 N N . PRO A 1 241 ? 16.389 -17.430 -30.409 1.00 62.16 241 PRO A N 1
ATOM 1882 C CA . PRO A 1 241 ? 16.672 -17.901 -29.038 1.00 62.16 241 PRO A CA 1
ATOM 1883 C C . PRO A 1 241 ? 16.872 -16.795 -27.990 1.00 62.16 241 PRO A C 1
ATOM 1885 O O . PRO A 1 241 ? 16.953 -17.067 -26.794 1.00 62.16 241 PRO A O 1
ATOM 1888 N N . VAL A 1 242 ? 16.974 -15.535 -28.423 1.00 65.31 242 VAL A N 1
ATOM 1889 C CA . VAL A 1 242 ? 17.086 -14.378 -27.521 1.00 65.31 242 VAL A CA 1
ATOM 1890 C C . VAL A 1 242 ? 15.874 -14.250 -26.608 1.00 65.31 242 VAL A C 1
ATOM 1892 O O . VAL A 1 242 ? 16.036 -13.808 -25.478 1.00 65.31 242 VAL A O 1
ATOM 1895 N N . TYR A 1 243 ? 14.693 -14.696 -27.044 1.00 64.50 243 TYR A N 1
ATOM 1896 C CA . TYR A 1 243 ? 13.525 -14.735 -26.173 1.00 64.50 243 TYR A CA 1
ATOM 1897 C C . TYR A 1 243 ? 13.676 -15.821 -25.094 1.00 64.50 243 TYR A C 1
ATOM 1899 O O . TYR A 1 243 ? 13.432 -15.555 -23.925 1.00 64.50 243 TYR A O 1
ATOM 1907 N N . GLU A 1 244 ? 14.191 -17.008 -25.423 1.00 66.31 244 GLU A N 1
ATOM 1908 C CA . GLU A 1 244 ? 14.389 -18.089 -24.440 1.00 66.31 244 GLU A CA 1
ATOM 1909 C C . GLU A 1 244 ? 15.474 -17.764 -23.396 1.00 66.31 244 GLU A C 1
ATOM 1911 O O . GLU A 1 244 ? 15.325 -18.087 -22.218 1.00 66.31 244 GLU A O 1
ATOM 1916 N N . VAL A 1 245 ? 16.555 -17.090 -23.806 1.00 67.19 245 VAL A N 1
ATOM 1917 C CA . VAL A 1 245 ? 17.679 -16.729 -22.919 1.00 67.19 245 VAL A CA 1
ATOM 1918 C C . VAL A 1 245 ? 17.444 -15.388 -22.208 1.00 67.19 245 VAL A C 1
ATOM 1920 O O . VAL A 1 245 ? 17.810 -15.217 -21.044 1.00 67.19 245 VAL A O 1
ATOM 1923 N N . GLY A 1 246 ? 16.821 -14.427 -22.891 1.00 70.62 246 GLY A N 1
ATOM 1924 C CA . GLY A 1 246 ? 16.636 -13.055 -22.420 1.00 70.62 246 GLY A CA 1
ATOM 1925 C C . GLY A 1 246 ? 15.500 -12.877 -21.412 1.00 70.62 246 GLY A C 1
ATOM 1926 O O . GLY A 1 246 ? 15.591 -11.973 -20.579 1.00 70.62 246 GLY A O 1
ATOM 1927 N N . VAL A 1 247 ? 14.478 -13.747 -21.412 1.00 74.88 247 VAL A N 1
ATOM 1928 C CA . VAL A 1 247 ? 13.342 -13.676 -20.465 1.00 74.88 247 VAL A CA 1
ATOM 1929 C C . VAL A 1 247 ? 13.816 -13.697 -19.012 1.00 74.88 247 VAL A C 1
ATOM 1931 O O . VAL A 1 247 ? 13.404 -12.857 -18.216 1.00 74.88 247 VAL A O 1
ATOM 1934 N N . GLY A 1 248 ? 14.719 -14.614 -18.649 1.00 74.62 248 GLY A N 1
ATOM 1935 C CA . GLY A 1 248 ? 15.216 -14.713 -17.272 1.00 74.62 248 GLY A CA 1
ATOM 1936 C C . GLY A 1 248 ? 15.959 -13.452 -16.817 1.00 74.62 248 GLY A C 1
ATOM 1937 O O . GLY A 1 248 ? 15.778 -12.994 -15.688 1.00 74.62 248 GLY A O 1
ATOM 1938 N N . VAL A 1 249 ? 16.750 -12.858 -17.715 1.00 74.94 249 VAL A N 1
ATOM 1939 C CA . VAL A 1 249 ? 17.516 -11.632 -17.452 1.00 74.94 249 VAL A CA 1
ATOM 1940 C C . VAL A 1 249 ? 16.593 -10.421 -17.307 1.00 74.94 249 VAL A C 1
ATOM 1942 O O . VAL A 1 249 ? 16.763 -9.630 -16.379 1.00 74.94 249 VAL A O 1
ATOM 1945 N N . CYS A 1 250 ? 15.595 -10.288 -18.182 1.00 77.06 250 CYS A N 1
ATOM 1946 C CA . CYS A 1 250 ? 14.637 -9.184 -18.134 1.00 77.06 250 CYS A CA 1
ATOM 1947 C C . CYS A 1 250 ? 13.718 -9.289 -16.910 1.00 77.06 250 CYS A C 1
ATOM 1949 O O . CYS A 1 250 ? 13.514 -8.291 -16.225 1.00 77.06 250 CYS A O 1
ATOM 1951 N N . ASN A 1 251 ? 13.277 -10.496 -16.542 1.00 77.75 251 ASN A N 1
ATOM 1952 C CA . ASN A 1 251 ? 12.532 -10.720 -15.300 1.00 77.75 251 ASN A CA 1
ATOM 1953 C C . ASN A 1 251 ? 13.354 -10.329 -14.066 1.00 77.75 251 ASN A C 1
ATOM 1955 O O . ASN A 1 251 ? 12.850 -9.649 -13.176 1.00 77.75 251 ASN A O 1
ATOM 1959 N N . ALA A 1 252 ? 14.636 -10.706 -14.014 1.00 77.75 252 ALA A N 1
ATOM 1960 C CA . ALA A 1 252 ? 15.518 -10.303 -12.921 1.00 77.75 252 ALA A CA 1
ATOM 1961 C C . ALA A 1 252 ? 15.712 -8.777 -12.864 1.00 77.75 252 ALA A C 1
ATOM 1963 O O . ALA A 1 252 ? 15.748 -8.206 -11.775 1.00 77.75 252 ALA A O 1
ATOM 1964 N N . ALA A 1 253 ? 15.798 -8.112 -14.021 1.00 78.12 253 ALA A N 1
ATOM 1965 C CA . ALA A 1 253 ? 15.896 -6.658 -14.113 1.00 78.12 253 ALA A CA 1
ATOM 1966 C C . ALA A 1 253 ? 14.632 -5.952 -13.596 1.00 78.12 253 ALA A C 1
ATOM 1968 O O . ALA A 1 253 ? 14.746 -5.009 -12.813 1.00 78.12 253 ALA A O 1
ATOM 1969 N N . VAL A 1 254 ? 13.444 -6.424 -13.991 1.00 78.56 254 VAL A N 1
ATOM 1970 C CA . VAL A 1 254 ? 12.154 -5.901 -13.510 1.00 78.56 254 VAL A CA 1
ATOM 1971 C C . VAL A 1 254 ? 12.018 -6.122 -12.005 1.00 78.56 254 VAL A C 1
ATOM 1973 O O . VAL A 1 254 ? 11.718 -5.184 -11.273 1.00 78.56 254 VAL A O 1
ATOM 1976 N N . MET A 1 255 ? 12.335 -7.317 -11.501 1.00 79.25 255 MET A N 1
ATOM 1977 C CA . MET A 1 255 ? 12.307 -7.572 -10.059 1.00 79.25 255 MET A CA 1
ATOM 1978 C C . MET A 1 255 ? 13.257 -6.636 -9.307 1.00 79.25 255 MET A C 1
ATOM 1980 O O . MET A 1 255 ? 12.850 -6.004 -8.336 1.00 79.25 255 MET A O 1
ATOM 1984 N N . ALA A 1 256 ? 14.498 -6.475 -9.776 1.00 80.50 256 ALA A N 1
ATOM 1985 C CA . ALA A 1 256 ? 15.460 -5.562 -9.160 1.00 80.50 256 ALA A CA 1
ATOM 1986 C C . ALA A 1 256 ? 14.976 -4.099 -9.147 1.00 80.50 256 ALA A C 1
ATOM 1988 O O . ALA A 1 256 ? 15.269 -3.376 -8.196 1.00 80.50 256 ALA A O 1
ATOM 1989 N N . ALA A 1 257 ? 14.223 -3.679 -10.167 1.00 81.00 257 ALA A N 1
ATOM 1990 C CA . ALA A 1 257 ? 13.601 -2.360 -10.242 1.00 81.00 257 ALA A CA 1
ATOM 1991 C C . ALA A 1 257 ? 12.515 -2.142 -9.181 1.00 81.00 257 ALA A C 1
ATOM 1993 O O . ALA A 1 257 ? 12.408 -1.060 -8.610 1.00 81.00 257 ALA A O 1
ATOM 1994 N N . VAL A 1 258 ? 11.726 -3.179 -8.912 1.00 79.88 258 VAL A N 1
ATOM 1995 C CA . VAL A 1 258 ? 10.531 -3.124 -8.059 1.00 79.88 258 VAL A CA 1
ATOM 1996 C C . V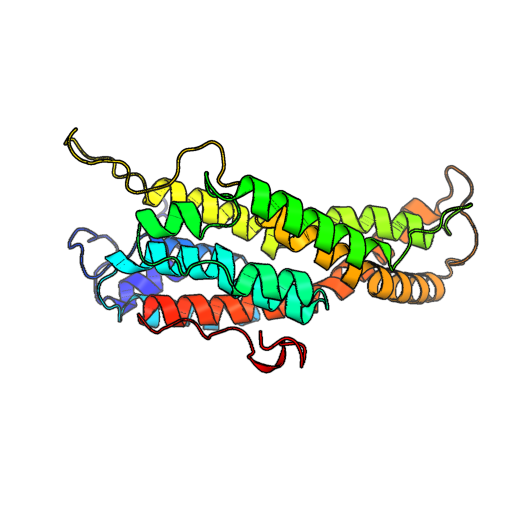AL A 1 258 ? 10.861 -3.341 -6.582 1.00 79.88 258 VAL A C 1
ATOM 1998 O O . VAL A 1 258 ? 10.191 -2.786 -5.712 1.00 79.88 258 VAL A O 1
ATOM 2001 N N . MET A 1 259 ? 11.910 -4.115 -6.276 1.00 81.62 259 MET A N 1
ATOM 2002 C CA . MET A 1 259 ? 12.282 -4.481 -4.900 1.00 81.62 259 MET A CA 1
ATOM 2003 C C . MET A 1 259 ? 12.370 -3.293 -3.921 1.00 81.62 259 MET A C 1
ATOM 2005 O O . MET A 1 259 ? 11.841 -3.421 -2.814 1.00 81.62 259 MET A O 1
ATOM 2009 N N . PRO A 1 260 ? 12.978 -2.136 -4.264 1.00 83.25 260 PRO A N 1
ATOM 2010 C CA . PRO A 1 260 ? 13.022 -0.988 -3.355 1.00 83.25 260 PRO A CA 1
ATOM 2011 C C . PRO A 1 260 ? 11.633 -0.431 -3.014 1.00 83.25 260 PRO A C 1
ATOM 2013 O O . PRO A 1 260 ? 11.386 -0.070 -1.863 1.00 83.25 260 PRO A O 1
ATOM 2016 N N . LEU A 1 261 ? 10.721 -0.402 -3.992 1.00 80.38 261 LEU A N 1
ATOM 2017 C CA . LEU A 1 261 ? 9.351 0.084 -3.809 1.00 80.38 261 LEU A CA 1
ATOM 2018 C C . LEU A 1 261 ? 8.551 -0.867 -2.911 1.00 80.38 261 LEU A C 1
ATOM 2020 O O . LEU A 1 261 ? 7.904 -0.418 -1.968 1.00 80.38 261 LEU A O 1
ATOM 2024 N N . VAL A 1 262 ? 8.676 -2.182 -3.129 1.00 79.88 262 VAL A N 1
ATOM 2025 C CA . VAL A 1 262 ? 8.052 -3.215 -2.278 1.00 79.88 262 VAL A CA 1
ATOM 2026 C C . VAL A 1 262 ? 8.568 -3.134 -0.843 1.00 79.88 262 VAL A C 1
ATOM 2028 O O . VAL A 1 262 ? 7.783 -3.177 0.104 1.00 79.88 262 VAL A O 1
ATOM 2031 N N . HIS A 1 263 ? 9.881 -2.970 -0.666 1.00 82.94 263 HIS A N 1
ATOM 2032 C CA . HIS A 1 263 ? 10.477 -2.826 0.658 1.00 82.94 263 HIS A CA 1
ATOM 2033 C C . HIS A 1 263 ? 9.948 -1.584 1.389 1.00 82.94 263 HIS A C 1
ATOM 2035 O O . HIS A 1 263 ? 9.540 -1.681 2.548 1.00 82.94 263 HIS A O 1
ATOM 2041 N N . SER A 1 264 ? 9.892 -0.433 0.708 1.00 84.50 264 SER A N 1
ATOM 2042 C CA . SER A 1 264 ? 9.318 0.801 1.262 1.00 84.50 264 SER A CA 1
ATOM 2043 C C . SER A 1 264 ? 7.856 0.602 1.676 1.00 84.50 264 SER A C 1
ATOM 2045 O O . SER A 1 264 ? 7.457 0.952 2.790 1.00 84.50 264 SER A O 1
ATOM 2047 N N . ALA A 1 265 ? 7.071 -0.061 0.826 1.00 82.81 265 ALA A N 1
ATOM 2048 C CA . ALA A 1 265 ? 5.665 -0.332 1.077 1.00 82.81 265 ALA A CA 1
ATOM 2049 C C . ALA A 1 265 ? 5.445 -1.251 2.297 1.00 82.81 265 ALA A C 1
ATOM 2051 O O . ALA A 1 265 ? 4.573 -0.979 3.125 1.00 82.81 265 ALA A O 1
ATOM 2052 N N . HIS A 1 266 ? 6.284 -2.279 2.479 1.00 85.00 266 HIS A N 1
ATOM 2053 C CA . HIS A 1 266 ? 6.277 -3.117 3.683 1.00 85.00 266 HIS A CA 1
ATOM 2054 C C . HIS A 1 266 ? 6.584 -2.321 4.957 1.00 85.00 266 HIS A C 1
ATOM 2056 O O . HIS A 1 266 ? 5.897 -2.492 5.963 1.00 85.00 266 HIS A O 1
ATOM 2062 N N . LEU A 1 267 ? 7.577 -1.427 4.930 1.00 87.62 267 LEU A N 1
ATOM 2063 C CA . LEU A 1 267 ? 7.913 -0.599 6.092 1.00 87.62 267 LEU A CA 1
ATOM 2064 C C . LEU A 1 267 ? 6.778 0.366 6.461 1.00 87.62 267 LEU A C 1
ATOM 2066 O O . LEU A 1 267 ? 6.426 0.466 7.639 1.00 87.62 267 LEU A O 1
ATOM 2070 N N . ARG A 1 268 ? 6.171 1.036 5.470 1.00 88.88 268 ARG A N 1
ATOM 2071 C CA . ARG A 1 268 ? 5.015 1.926 5.691 1.00 88.88 268 ARG A CA 1
ATOM 2072 C C . ARG A 1 268 ? 3.847 1.190 6.320 1.00 88.88 268 ARG A C 1
ATOM 2074 O O . ARG A 1 268 ? 3.186 1.708 7.212 1.00 88.88 268 ARG A O 1
ATOM 2081 N N . GLU A 1 269 ? 3.606 -0.027 5.869 1.00 88.31 269 GLU A N 1
ATOM 2082 C CA . GLU A 1 269 ? 2.544 -0.852 6.402 1.00 88.31 269 GLU A CA 1
ATOM 2083 C C . GLU A 1 269 ? 2.815 -1.364 7.814 1.00 88.31 269 GLU A C 1
ATOM 2085 O O . GLU A 1 269 ? 1.910 -1.351 8.643 1.00 88.31 269 GLU A O 1
ATOM 2090 N N . MET A 1 270 ? 4.041 -1.800 8.110 1.00 91.38 270 MET A N 1
ATOM 2091 C CA . MET A 1 270 ? 4.423 -2.167 9.475 1.00 91.38 270 MET A CA 1
ATOM 2092 C C . MET A 1 270 ? 4.200 -0.992 10.434 1.00 91.38 270 MET A C 1
ATOM 2094 O O . MET A 1 270 ? 3.717 -1.186 11.552 1.00 91.38 270 MET A O 1
ATOM 2098 N N . GLU A 1 271 ? 4.502 0.228 9.987 1.00 92.56 271 GLU A N 1
ATOM 2099 C CA . GLU A 1 271 ? 4.235 1.439 10.757 1.00 92.56 271 GLU A CA 1
ATOM 2100 C C . GLU A 1 271 ? 2.732 1.733 10.874 1.00 92.56 271 GLU A C 1
ATOM 2102 O O . GLU A 1 271 ? 2.246 1.963 11.980 1.00 92.56 271 GLU A O 1
ATOM 2107 N N . ALA A 1 272 ? 1.964 1.650 9.785 1.00 91.69 272 ALA A N 1
ATOM 2108 C CA . ALA A 1 272 ? 0.512 1.837 9.815 1.00 91.69 272 ALA A CA 1
ATOM 2109 C C . ALA A 1 272 ? -0.177 0.827 10.744 1.00 91.69 272 ALA A C 1
ATOM 2111 O O . ALA A 1 272 ? -0.995 1.215 11.580 1.00 91.69 272 ALA A O 1
ATOM 2112 N N . PHE A 1 273 ? 0.215 -0.448 10.669 1.00 91.94 273 PHE A N 1
ATOM 2113 C CA . PHE A 1 273 ? -0.231 -1.497 11.581 1.00 91.94 273 PHE A CA 1
ATOM 2114 C C . PHE A 1 273 ? 0.028 -1.088 13.030 1.00 91.94 273 PHE A C 1
ATOM 2116 O O . PHE A 1 273 ? -0.879 -1.136 13.863 1.00 91.94 273 PHE A O 1
ATOM 2123 N N . ARG A 1 274 ? 1.258 -0.654 13.341 1.00 92.75 274 ARG A N 1
ATOM 2124 C CA . ARG A 1 274 ? 1.651 -0.226 14.688 1.00 92.75 274 ARG A CA 1
ATOM 2125 C C . ARG A 1 274 ? 0.795 0.943 15.173 1.00 92.75 274 ARG A C 1
ATOM 2127 O O . ARG A 1 274 ? 0.286 0.892 16.292 1.00 92.75 274 ARG A O 1
ATOM 2134 N N . LEU A 1 275 ? 0.622 1.979 14.354 1.00 91.94 275 LEU A N 1
ATOM 2135 C CA . LEU A 1 275 ? -0.153 3.171 14.703 1.00 91.94 275 LEU A CA 1
ATOM 2136 C C . LEU A 1 275 ? -1.627 2.831 14.942 1.00 91.94 275 LEU A C 1
ATOM 2138 O O . LEU A 1 275 ? -2.177 3.194 15.983 1.00 91.94 275 LEU A O 1
ATOM 2142 N N . ILE A 1 276 ? -2.246 2.077 14.031 1.00 90.19 276 ILE A N 1
ATOM 2143 C CA . ILE A 1 276 ? -3.651 1.661 14.134 1.00 90.19 276 ILE A CA 1
ATOM 2144 C C . ILE A 1 276 ? -3.861 0.772 15.360 1.00 90.19 276 ILE A C 1
ATOM 2146 O O . ILE A 1 276 ? -4.787 1.013 16.136 1.00 90.19 276 ILE A O 1
ATOM 2150 N N . ALA A 1 277 ? -2.980 -0.204 15.589 1.00 89.12 277 ALA A N 1
ATOM 2151 C CA . ALA A 1 277 ? -3.036 -1.084 16.754 1.00 89.12 277 ALA A CA 1
ATOM 2152 C C . ALA A 1 277 ? -2.956 -0.311 18.084 1.00 89.12 277 ALA A C 1
ATOM 2154 O O . ALA A 1 277 ? -3.655 -0.640 19.044 1.00 89.12 277 ALA A O 1
ATOM 2155 N N . LEU A 1 278 ? -2.150 0.754 18.129 1.00 88.00 278 LEU A N 1
ATOM 2156 C CA . LEU A 1 278 ? -2.007 1.633 19.293 1.00 88.00 278 LEU A CA 1
ATOM 2157 C C . LEU A 1 278 ? -3.090 2.725 19.380 1.00 88.00 278 LEU A C 1
ATOM 2159 O O . LEU A 1 278 ? -3.099 3.503 20.338 1.00 88.00 278 LEU A O 1
ATOM 2163 N N . GLY A 1 279 ? -3.995 2.819 18.400 1.00 86.31 279 GLY A N 1
ATOM 2164 C CA . GLY A 1 279 ? -4.988 3.893 18.311 1.00 86.31 279 GLY A CA 1
ATOM 2165 C C . GLY A 1 279 ? -4.373 5.279 18.077 1.00 86.31 279 GLY A C 1
ATOM 2166 O O . GLY A 1 279 ? -4.998 6.297 18.388 1.00 86.31 279 GLY A O 1
ATOM 2167 N N . GLN A 1 280 ? -3.155 5.337 17.541 1.00 88.62 280 GLN A N 1
ATOM 2168 C CA . GLN A 1 280 ? -2.472 6.573 17.169 1.00 88.62 280 GLN A CA 1
ATOM 2169 C C . GLN A 1 280 ? -3.008 7.095 15.826 1.00 88.62 280 GLN A C 1
ATOM 2171 O O . GLN A 1 280 ? -3.480 6.300 15.006 1.00 88.62 280 GLN A O 1
ATOM 2176 N N . PRO A 1 281 ? -3.022 8.423 15.613 1.00 87.50 281 PRO A N 1
ATOM 2177 C CA . PRO A 1 281 ? -3.381 8.980 14.315 1.00 87.50 281 PRO A CA 1
ATOM 2178 C C . PRO A 1 281 ? -2.387 8.507 13.248 1.00 87.50 281 PRO A C 1
ATOM 2180 O O . PRO A 1 281 ? -1.198 8.344 13.531 1.00 87.50 281 PRO A O 1
ATOM 2183 N N . LEU A 1 282 ? -2.883 8.293 12.030 1.00 88.19 282 LEU A N 1
ATOM 2184 C CA . LEU A 1 282 ? -2.022 8.101 10.869 1.00 88.19 282 LEU A CA 1
ATOM 2185 C C . LEU A 1 282 ? -1.317 9.428 10.552 1.00 88.19 282 LEU A C 1
ATOM 2187 O O . LEU A 1 282 ? -1.907 10.490 10.767 1.00 88.19 282 LEU A O 1
ATOM 2191 N N . PRO A 1 283 ? -0.065 9.397 10.071 1.00 83.06 283 PRO A N 1
ATOM 2192 C CA . PRO A 1 283 ? 0.611 10.609 9.647 1.00 83.06 283 PRO A CA 1
ATOM 2193 C C . PRO A 1 283 ? -0.154 11.244 8.487 1.00 83.06 283 PRO A C 1
ATOM 2195 O O . PRO A 1 283 ? -0.576 10.557 7.555 1.00 83.06 283 PRO A O 1
ATOM 2198 N N . GLU A 1 284 ? -0.310 12.564 8.534 1.00 75.56 284 GLU A N 1
ATOM 2199 C CA . GLU A 1 284 ? -0.765 13.295 7.359 1.00 75.56 284 GLU A CA 1
ATOM 2200 C C . GLU A 1 284 ? 0.281 13.180 6.241 1.00 75.56 284 GLU A C 1
ATOM 2202 O O . GLU A 1 284 ? 1.488 13.176 6.522 1.00 75.56 284 GLU A O 1
ATOM 2207 N N . PRO A 1 285 ? -0.151 13.117 4.971 1.00 69.56 285 PRO A N 1
ATOM 2208 C CA . PRO A 1 285 ? 0.775 13.153 3.855 1.00 69.56 285 PRO A CA 1
ATOM 2209 C C . PRO A 1 285 ? 1.618 14.437 3.855 1.00 69.56 285 PRO A C 1
ATOM 2211 O O . PRO A 1 285 ? 1.167 15.475 4.357 1.00 69.56 285 PRO A O 1
ATOM 2214 N N . PRO A 1 286 ? 2.829 14.413 3.272 1.00 65.94 286 PRO A N 1
ATOM 2215 C CA . PRO A 1 286 ? 3.741 15.542 3.349 1.00 65.94 286 PRO A CA 1
ATOM 2216 C C . PRO A 1 286 ? 3.125 16.859 2.853 1.00 65.94 286 PRO A C 1
ATOM 2218 O O . PRO A 1 286 ? 2.585 16.967 1.754 1.00 65.94 286 PRO A O 1
ATOM 2221 N N . THR A 1 287 ? 3.221 17.914 3.661 1.00 64.81 287 THR A N 1
ATOM 2222 C CA . THR A 1 287 ? 2.595 19.209 3.350 1.00 64.81 287 THR A CA 1
ATOM 2223 C C . THR A 1 287 ? 3.298 19.982 2.237 1.00 64.81 287 THR A C 1
ATOM 2225 O O . THR A 1 287 ? 2.664 20.805 1.581 1.00 64.81 287 THR A O 1
ATOM 2228 N N . TRP A 1 288 ? 4.575 19.679 1.987 1.00 64.19 288 TRP A N 1
ATOM 2229 C CA . TRP A 1 288 ? 5.388 20.277 0.923 1.00 64.19 288 TRP A CA 1
ATOM 2230 C C . TRP A 1 288 ? 5.004 19.821 -0.483 1.00 64.19 288 TRP A C 1
ATOM 2232 O O . TRP A 1 288 ? 5.506 20.383 -1.449 1.00 64.19 288 TRP A O 1
ATOM 2242 N N . LEU A 1 289 ? 4.104 18.845 -0.616 1.00 60.84 289 LEU A N 1
ATOM 2243 C CA . LEU A 1 289 ? 3.604 18.415 -1.916 1.00 60.84 289 LEU A CA 1
ATOM 2244 C C . LEU A 1 289 ? 2.873 19.576 -2.653 1.00 60.84 289 LEU A C 1
ATOM 2246 O O . LEU A 1 289 ? 2.575 19.437 -3.833 1.00 60.84 289 LEU A O 1
ATOM 2250 N N . ARG A 1 290 ? 2.474 20.665 -1.947 1.00 59.97 290 ARG A N 1
ATOM 2251 C CA . ARG A 1 290 ? 1.441 21.609 -2.416 1.00 59.97 290 ARG A CA 1
ATOM 2252 C C . ARG A 1 290 ? 2.103 22.562 -3.394 1.00 59.97 290 ARG A C 1
ATOM 2254 O O . ARG A 1 290 ? 3.037 23.253 -2.976 1.00 59.97 290 ARG A O 1
ATOM 2261 N N . PRO A 1 291 ? 1.644 22.645 -4.653 1.00 55.19 291 PRO A N 1
ATOM 2262 C CA . PRO A 1 291 ? 2.090 23.705 -5.534 1.00 55.19 291 PRO A CA 1
ATOM 2263 C C . PRO A 1 291 ? 1.855 25.049 -4.842 1.00 55.19 291 PRO A C 1
ATOM 2265 O O . PRO A 1 291 ? 0.827 25.271 -4.196 1.00 55.19 291 PRO A O 1
ATOM 2268 N N . ILE A 1 292 ? 2.835 25.943 -4.929 1.00 54.44 292 ILE A N 1
ATOM 2269 C CA . ILE A 1 292 ? 2.684 27.316 -4.455 1.00 54.44 292 ILE A CA 1
ATOM 2270 C C . ILE A 1 292 ? 1.750 28.023 -5.454 1.00 54.44 292 ILE A C 1
ATOM 2272 O O . ILE A 1 292 ? 2.212 28.579 -6.444 1.00 54.44 292 ILE A O 1
ATOM 2276 N N . GLY A 1 293 ? 0.439 27.943 -5.212 1.00 52.06 293 GLY A N 1
ATOM 2277 C CA . GLY A 1 293 ? -0.639 28.538 -6.016 1.00 52.06 293 GLY A CA 1
ATOM 2278 C C . GLY A 1 293 ? -1.790 27.535 -6.174 1.00 52.06 293 GLY A C 1
ATOM 2279 O O . GLY A 1 293 ? -1.542 26.399 -6.542 1.00 52.06 293 GLY A O 1
ATOM 2280 N N . GLU A 1 294 ? -3.049 27.817 -5.854 1.00 39.59 294 GLU A N 1
ATOM 2281 C CA . GLU A 1 294 ? -3.755 29.093 -5.781 1.00 39.59 294 GLU A CA 1
ATOM 2282 C C . GLU A 1 294 ? -4.519 29.206 -4.453 1.00 39.59 294 GLU A C 1
ATOM 2284 O O . GLU A 1 294 ? -5.370 28.383 -4.115 1.00 39.59 294 GLU A O 1
ATOM 2289 N N . SER A 1 295 ? -4.205 30.248 -3.685 1.00 37.31 295 SER A N 1
ATOM 2290 C CA . SER A 1 295 ? -5.108 30.768 -2.664 1.00 37.31 295 SER A CA 1
ATOM 2291 C C . SER A 1 295 ? -6.162 31.603 -3.390 1.00 37.31 295 SER A C 1
ATOM 2293 O O . SER A 1 295 ? -5.877 32.742 -3.764 1.00 37.31 295 SER A O 1
ATOM 2295 N N . GLY A 1 296 ? -7.332 31.014 -3.632 1.00 35.41 296 GLY A N 1
ATOM 2296 C CA . GLY A 1 296 ? -8.574 31.761 -3.841 1.00 35.41 296 GLY A CA 1
ATOM 2297 C C . GLY A 1 296 ? -9.166 32.175 -2.503 1.00 35.41 296 GLY A C 1
ATOM 2298 O O . GLY A 1 296 ? -9.188 31.309 -1.599 1.00 35.41 296 GLY A O 1
#

Radius of gyration: 22.25 Å; chains: 1; bounding box: 59×68×64 Å

Sequence (296 aa):
MGRSRLHPFSQVYAEALNVGAGVYTAADHYSPVLDAWGRDLYDAVDPGLRGAALHLANAAACGRPKRDVFFRLADWLGRVEPVVWYSETGFLQAAWMLRDRPTIEDAASFLHGWPTGAYSSEWRDQLDHVVDEDAGQNPVRDDAEPAVEALVECGLFALDRAAFVWRRESMRNIIDNLSRVHGVDPSVQTVGPDRGDMWDLEELLNEPLQATVRSFARTTARRLCAQFGIAPDTPAPDGHPVYEVGVGVCNAAVMAAVMPLVHSAHLREMEAFRLIALGQPLPEPPTWLRPIGESG

pLDDT: mean 72.86, std 15.51, range [35.41, 95.56]

Secondary structure (DSSP, 8-state):
----PPPHHHHHHHHHTT--TT----TTT--HHHHHHHHHHHHHS-TTTHHHHHHHHHHHHS-S-GGGHHHHHHHIIIIIHHHHHHHHHT-HHHHHHHHTSPP--SHHHHHHHSTTSTT-HHHHHHHHHHHHHHHHTS----SS--HHHHHHHHHHGGGGGSTTHHHHHHHHHHHHHHHS--SS-TT----S--TTS---HHHHHHHHHHHHHHHHHHHHHHHHHHHTT--TTSPPPTT-THHHHHHHHHHHHHHHHHHHHHHHHHHHHHHHHHHHHTTPPPPPPPGGGS-S----